Protein AF-A0A431W0L5-F1 (afdb_monomer)

Foldseek 3Di:
DPDPLVVLLVVLVVLLVPQDLDPVSLVVSLVVLVVSLVVCVVVVVVVSNVSSVVSNVVSVVVNVVSVDDPDPVNVVVCVVPDPPPDVVNVVVVVVVVVVQVVVLPDQPDPVQLVQQQLQLLLFQLLLQVLCCLVVVDHWAFDPDDQPPPQDDDVPPDRPPPRPGKTKDKTWRPADVSSPRHTFIWMFTPVVVVVVLVLQCLVVLVVLVVVLVVVVVDPVSVVVSVVSLVVGNRSLLSVLSVVQSPDPDNDTQWDQDSSVRHIGGDPPRDPSNSVNSSVSSVNIHTDDDDD

Structure (mmCIF, N/CA/C/O backbone):
data_AF-A0A431W0L5-F1
#
_entry.id   AF-A0A431W0L5-F1
#
loop_
_atom_site.group_PDB
_atom_site.id
_atom_site.type_symbol
_atom_site.label_atom_id
_atom_site.label_alt_id
_atom_site.label_comp_id
_atom_site.label_asym_id
_atom_site.label_entity_id
_atom_site.label_seq_id
_atom_site.pdbx_PDB_ins_code
_atom_site.Cartn_x
_atom_site.Cartn_y
_atom_site.Cartn_z
_atom_site.occupancy
_atom_site.B_iso_or_equiv
_atom_site.auth_seq_id
_atom_site.auth_comp_id
_atom_site.auth_asym_id
_atom_site.auth_atom_id
_atom_site.pdbx_PDB_model_num
ATOM 1 N N . MET A 1 1 ? 11.317 -5.667 -28.234 1.00 39.06 1 MET A N 1
ATOM 2 C CA . MET A 1 1 ? 12.390 -6.593 -28.654 1.00 39.06 1 MET A CA 1
ATOM 3 C C . MET A 1 1 ? 13.069 -6.026 -29.891 1.00 39.06 1 MET A C 1
ATOM 5 O O . MET A 1 1 ? 12.371 -5.843 -30.884 1.00 39.06 1 MET A O 1
ATOM 9 N N . PRO A 1 2 ? 14.368 -5.690 -29.853 1.00 47.94 2 PRO A N 1
ATOM 10 C CA . PRO A 1 2 ? 15.075 -5.232 -31.045 1.00 47.94 2 PRO A CA 1
ATOM 11 C C . PRO A 1 2 ? 15.086 -6.361 -32.085 1.00 47.94 2 PRO A C 1
ATOM 13 O O . PRO A 1 2 ? 15.512 -7.480 -31.806 1.00 47.94 2 PRO A O 1
ATOM 16 N N . HIS A 1 3 ? 14.554 -6.105 -33.282 1.00 59.53 3 HIS A N 1
ATOM 17 C CA . HIS A 1 3 ? 14.606 -7.084 -34.365 1.00 59.53 3 HIS A CA 1
ATOM 18 C C . HIS A 1 3 ? 16.070 -7.321 -34.750 1.00 59.53 3 HIS A C 1
ATOM 20 O O . HIS A 1 3 ? 16.753 -6.367 -35.124 1.00 59.53 3 HIS A O 1
ATOM 26 N N . SER A 1 4 ? 16.527 -8.578 -34.681 1.00 80.25 4 SER A N 1
ATOM 27 C CA . SER A 1 4 ? 17.866 -8.986 -35.130 1.00 80.25 4 SER A CA 1
ATOM 28 C C . SER A 1 4 ? 18.177 -8.416 -36.529 1.00 80.25 4 SER A C 1
ATOM 30 O O . SER A 1 4 ? 17.297 -8.480 -37.401 1.00 80.25 4 SER A O 1
ATOM 32 N N . PRO A 1 5 ? 19.401 -7.903 -36.774 1.00 75.88 5 PRO A N 1
ATOM 33 C CA . PRO A 1 5 ? 19.857 -7.404 -38.078 1.00 75.88 5 PRO A CA 1
ATOM 34 C C . PRO A 1 5 ? 19.488 -8.315 -39.256 1.00 75.88 5 PRO A C 1
ATOM 36 O O . PRO A 1 5 ? 19.048 -7.855 -40.309 1.00 75.88 5 PRO A O 1
ATOM 39 N N . ILE A 1 6 ? 19.563 -9.632 -39.048 1.00 77.75 6 ILE A N 1
ATOM 40 C CA . ILE A 1 6 ? 19.238 -10.653 -40.052 1.00 77.75 6 ILE A CA 1
ATOM 41 C C . ILE A 1 6 ? 17.762 -10.573 -40.466 1.00 77.75 6 ILE A C 1
ATOM 43 O O . ILE A 1 6 ? 17.442 -10.572 -41.656 1.00 77.75 6 ILE A O 1
ATOM 47 N N . ARG A 1 7 ? 16.848 -10.429 -39.498 1.00 79.81 7 ARG A N 1
ATOM 48 C CA . ARG A 1 7 ? 15.406 -10.303 -39.771 1.00 79.81 7 ARG A CA 1
ATOM 49 C C . ARG A 1 7 ? 15.078 -8.997 -40.491 1.00 79.81 7 ARG A C 1
ATOM 51 O O . ARG A 1 7 ? 14.182 -8.979 -41.332 1.00 79.81 7 ARG A O 1
ATOM 58 N N . ARG A 1 8 ? 15.807 -7.914 -40.202 1.00 78.25 8 ARG A N 1
ATOM 59 C CA . ARG A 1 8 ? 15.623 -6.618 -40.878 1.00 78.25 8 ARG A CA 1
ATOM 60 C C . ARG A 1 8 ? 16.039 -6.682 -42.348 1.00 78.25 8 ARG A C 1
ATOM 62 O O . ARG A 1 8 ? 15.290 -6.212 -43.202 1.00 78.25 8 ARG A O 1
ATOM 69 N N . ARG A 1 9 ? 17.167 -7.334 -42.652 1.00 81.44 9 ARG A N 1
ATOM 70 C CA . ARG A 1 9 ? 17.618 -7.577 -44.037 1.00 81.44 9 ARG A CA 1
ATOM 71 C C . ARG A 1 9 ? 16.634 -8.447 -44.814 1.00 81.44 9 ARG A C 1
ATOM 73 O O . ARG A 1 9 ? 16.246 -8.085 -45.921 1.00 81.44 9 ARG A O 1
ATOM 80 N N . ALA A 1 10 ? 16.177 -9.548 -44.214 1.00 82.69 10 ALA A N 1
ATOM 81 C CA . ALA A 1 10 ? 15.178 -10.426 -44.825 1.00 82.69 10 ALA A CA 1
ATOM 82 C C . ALA A 1 10 ? 13.869 -9.677 -45.124 1.00 82.69 10 ALA A C 1
ATOM 84 O O . ALA A 1 10 ? 13.308 -9.808 -46.210 1.00 82.69 10 ALA A O 1
ATOM 85 N N . ARG A 1 11 ? 13.422 -8.819 -44.198 1.00 83.81 11 ARG A N 1
ATOM 86 C CA . ARG A 1 11 ? 12.237 -7.978 -44.389 1.00 83.81 11 ARG A CA 1
ATOM 87 C C . ARG A 1 11 ? 12.414 -6.967 -45.522 1.00 83.81 11 ARG A C 1
ATOM 89 O O . ARG A 1 11 ? 11.488 -6.804 -46.304 1.00 83.81 11 ARG A O 1
ATOM 96 N N . ALA A 1 12 ? 13.570 -6.313 -45.640 1.00 77.25 12 ALA A N 1
ATOM 97 C CA . ALA A 1 12 ? 13.831 -5.370 -46.731 1.00 77.25 12 ALA A CA 1
ATOM 98 C C . ALA A 1 12 ? 13.750 -6.045 -48.111 1.00 77.25 12 ALA A C 1
ATOM 100 O O . ALA A 1 12 ? 13.072 -5.539 -49.005 1.00 77.25 12 ALA A O 1
ATOM 101 N N . ARG A 1 13 ? 14.349 -7.236 -48.252 1.00 82.94 13 ARG A N 1
ATOM 102 C CA . ARG A 1 13 ? 14.241 -8.047 -49.476 1.00 82.94 13 ARG A CA 1
ATOM 103 C C . ARG A 1 13 ? 12.804 -8.480 -49.757 1.00 82.94 13 ARG A C 1
ATOM 105 O O . ARG A 1 13 ? 12.356 -8.396 -50.895 1.00 82.94 13 ARG A O 1
ATOM 112 N N . ALA A 1 14 ? 12.061 -8.886 -48.727 1.00 85.50 14 ALA A N 1
ATOM 113 C CA . ALA A 1 14 ? 10.655 -9.257 -48.867 1.00 85.50 14 ALA A CA 1
ATOM 114 C C . ALA A 1 14 ? 9.777 -8.072 -49.311 1.00 85.50 14 ALA A C 1
ATOM 116 O O . ALA A 1 14 ? 8.904 -8.244 -50.156 1.00 85.50 14 ALA A O 1
ATOM 117 N N . LEU A 1 15 ? 10.031 -6.863 -48.795 1.00 81.81 15 LEU A N 1
ATOM 118 C CA . LEU A 1 15 ? 9.326 -5.643 -49.207 1.00 81.81 15 LEU A CA 1
ATOM 119 C C . LEU A 1 15 ? 9.580 -5.294 -50.677 1.00 81.81 15 LEU A C 1
ATOM 121 O O . LEU A 1 15 ? 8.654 -4.894 -51.381 1.00 81.81 15 LEU A O 1
ATOM 125 N N . TYR A 1 16 ? 10.818 -5.467 -51.144 1.00 84.81 16 TYR A N 1
ATOM 126 C CA . TYR A 1 16 ? 11.148 -5.319 -52.558 1.00 84.81 16 TYR A CA 1
ATOM 127 C C . TYR A 1 16 ? 10.455 -6.387 -53.420 1.00 84.81 16 TYR A C 1
ATOM 129 O O . TYR A 1 16 ? 9.777 -6.044 -54.388 1.00 84.81 16 TYR A O 1
ATOM 137 N N . ALA A 1 17 ? 10.552 -7.664 -53.036 1.00 85.75 17 ALA A N 1
ATOM 138 C CA . ALA A 1 17 ? 9.966 -8.781 -53.779 1.00 85.75 17 ALA A CA 1
ATOM 139 C C . ALA A 1 17 ? 8.432 -8.694 -53.883 1.00 85.75 17 ALA A C 1
ATOM 141 O O . ALA A 1 17 ? 7.860 -9.035 -54.915 1.00 85.75 17 ALA A O 1
ATOM 142 N N . ALA A 1 18 ? 7.764 -8.189 -52.843 1.00 84.81 18 ALA A N 1
ATOM 143 C CA . ALA A 1 18 ? 6.313 -8.010 -52.810 1.00 84.81 18 ALA A CA 1
ATOM 144 C C . ALA A 1 18 ? 5.815 -6.773 -53.588 1.00 84.81 18 ALA A C 1
ATOM 146 O O . ALA A 1 18 ? 4.606 -6.536 -53.659 1.00 84.81 18 ALA A O 1
ATOM 147 N N . CYS A 1 19 ? 6.716 -5.961 -54.155 1.00 85.50 19 CYS A N 1
ATOM 148 C CA . CYS A 1 19 ? 6.347 -4.750 -54.877 1.00 85.50 19 CYS A CA 1
ATOM 149 C C . CYS A 1 19 ? 5.638 -5.076 -56.202 1.00 85.50 19 CYS A C 1
ATOM 151 O O . CYS A 1 19 ? 6.203 -5.726 -57.088 1.00 85.50 19 CYS A O 1
ATOM 153 N N . LYS A 1 20 ? 4.404 -4.582 -56.354 1.00 84.88 20 LYS A N 1
ATOM 154 C CA . LYS A 1 20 ? 3.628 -4.678 -57.596 1.00 84.88 20 LYS A CA 1
ATOM 155 C C . LYS A 1 20 ? 4.079 -3.599 -58.597 1.00 84.88 20 LYS A C 1
ATOM 157 O O . LYS A 1 20 ? 4.472 -2.514 -58.164 1.00 84.88 20 LYS A O 1
ATOM 162 N N . PRO A 1 21 ? 3.968 -3.837 -59.918 1.00 76.50 21 PRO A N 1
ATOM 163 C CA . PRO A 1 21 ? 4.320 -2.867 -60.959 1.00 76.50 21 PRO A CA 1
ATOM 164 C C . PRO A 1 21 ? 3.235 -1.784 -61.097 1.00 76.50 21 PRO A C 1
ATOM 166 O O . PRO A 1 21 ? 2.570 -1.648 -62.117 1.00 76.50 21 PRO A O 1
ATOM 169 N N . SER A 1 22 ? 2.989 -1.032 -60.025 1.00 80.88 22 SER A N 1
ATOM 170 C CA . SER A 1 22 ? 2.101 0.129 -60.026 1.00 80.88 22 SER A CA 1
ATOM 171 C C . SER A 1 22 ? 2.778 1.292 -59.314 1.00 80.88 22 SER A C 1
ATOM 173 O O . SER A 1 22 ? 3.477 1.092 -58.320 1.00 80.88 22 SER A O 1
ATOM 175 N N . GLY A 1 23 ? 2.549 2.523 -59.780 1.00 73.75 23 GLY A N 1
ATOM 176 C CA . GLY A 1 23 ? 3.202 3.709 -59.212 1.00 73.75 23 GLY A CA 1
ATOM 177 C C . GLY A 1 23 ? 2.976 3.868 -57.707 1.00 73.75 23 GLY A C 1
ATOM 178 O O . GLY A 1 23 ? 3.903 4.182 -56.962 1.00 73.75 23 GLY A O 1
ATOM 179 N N . ARG A 1 24 ? 1.761 3.556 -57.234 1.00 74.44 24 ARG A N 1
ATOM 180 C CA . ARG A 1 24 ? 1.428 3.564 -55.801 1.00 74.44 24 ARG A CA 1
ATOM 181 C C . ARG A 1 24 ? 2.211 2.512 -55.015 1.00 74.44 24 ARG A C 1
ATOM 183 O O . ARG A 1 24 ? 2.693 2.819 -53.929 1.00 74.44 24 ARG A O 1
ATOM 190 N N . SER A 1 25 ? 2.349 1.296 -55.549 1.00 79.75 25 SER A N 1
ATOM 191 C CA . SER A 1 25 ? 3.105 0.228 -54.886 1.00 79.75 25 SER A CA 1
ATOM 192 C C . SER A 1 25 ? 4.599 0.544 -54.856 1.00 79.75 25 SER A C 1
ATOM 194 O O . SER A 1 25 ? 5.221 0.404 -53.810 1.00 79.75 25 SER A O 1
ATOM 196 N N . VAL A 1 26 ? 5.161 1.027 -55.967 1.00 81.56 26 VAL A N 1
ATOM 197 C CA . VAL A 1 26 ? 6.578 1.402 -56.067 1.00 81.56 26 VAL A CA 1
ATOM 198 C C . VAL A 1 26 ? 6.921 2.506 -55.069 1.00 81.56 26 VAL A C 1
ATOM 200 O O . VAL A 1 26 ? 7.896 2.385 -54.328 1.00 81.56 26 VAL A O 1
ATOM 203 N N . GLU A 1 27 ? 6.105 3.557 -54.982 1.00 77.56 27 GLU A N 1
ATOM 204 C CA . GLU A 1 27 ? 6.365 4.668 -54.064 1.00 77.56 27 GLU A CA 1
ATOM 205 C C . GLU A 1 27 ? 6.164 4.267 -52.590 1.00 77.56 27 GLU A C 1
ATOM 207 O O . GLU A 1 27 ? 6.952 4.667 -51.729 1.00 77.56 27 GLU A O 1
ATOM 212 N N . ALA A 1 28 ? 5.168 3.428 -52.283 1.00 78.25 28 ALA A N 1
ATOM 213 C CA . ALA A 1 28 ? 4.974 2.891 -50.936 1.00 78.25 28 ALA A CA 1
ATOM 214 C C . ALA A 1 28 ? 6.161 2.018 -50.493 1.00 78.25 28 ALA A C 1
ATOM 216 O O . ALA A 1 28 ? 6.711 2.230 -49.408 1.00 78.25 28 ALA A O 1
ATOM 217 N N . THR A 1 29 ? 6.611 1.095 -51.349 1.00 83.69 29 THR A N 1
ATOM 218 C CA . THR A 1 29 ? 7.784 0.251 -51.086 1.00 83.69 29 THR A CA 1
ATOM 219 C C . THR A 1 29 ? 9.047 1.097 -50.942 1.00 83.69 29 THR A C 1
ATOM 221 O O . THR A 1 29 ? 9.815 0.903 -49.999 1.00 83.69 29 THR A O 1
ATOM 224 N N . ARG A 1 30 ? 9.239 2.102 -51.806 1.00 84.06 30 ARG A N 1
ATOM 225 C CA . ARG A 1 30 ? 10.364 3.040 -51.714 1.00 84.06 30 ARG A CA 1
ATOM 226 C C . ARG A 1 30 ? 10.396 3.754 -50.363 1.00 84.06 30 ARG A C 1
ATOM 228 O O . ARG A 1 30 ? 11.458 3.811 -49.750 1.00 84.06 30 ARG A O 1
ATOM 235 N N . ARG A 1 31 ? 9.260 4.258 -49.866 1.00 78.69 31 ARG A N 1
ATOM 236 C CA . ARG A 1 31 ? 9.181 4.905 -48.541 1.00 78.69 31 ARG A CA 1
ATOM 237 C C . ARG A 1 31 ? 9.565 3.955 -47.423 1.00 78.69 31 ARG A C 1
ATOM 239 O O . ARG A 1 31 ? 10.374 4.317 -46.575 1.00 78.69 31 ARG A O 1
ATOM 246 N N . GLN A 1 32 ? 9.005 2.748 -47.424 1.00 80.94 32 GLN A N 1
ATOM 247 C CA . GLN A 1 32 ? 9.295 1.756 -46.390 1.00 80.94 32 GLN A CA 1
ATOM 248 C C . GLN A 1 32 ? 10.781 1.383 -46.373 1.00 80.94 32 GLN A C 1
ATOM 250 O O . GLN A 1 32 ? 11.382 1.327 -45.300 1.00 80.94 32 GLN A O 1
ATOM 255 N N . LEU A 1 33 ? 11.394 1.216 -47.549 1.00 82.88 33 LEU A N 1
ATOM 256 C CA . LEU A 1 33 ? 12.834 1.000 -47.670 1.00 82.88 33 LEU A CA 1
ATOM 257 C C . LEU A 1 33 ? 13.638 2.231 -47.218 1.00 82.88 33 LEU A C 1
ATOM 259 O O . LEU A 1 33 ? 14.603 2.074 -46.481 1.00 82.88 33 LEU A O 1
ATOM 263 N N . SER A 1 34 ? 13.239 3.459 -47.566 1.00 80.56 34 SER A N 1
ATOM 264 C CA . SER A 1 34 ? 13.920 4.679 -47.095 1.00 80.56 34 SER A CA 1
ATOM 265 C C . SER A 1 34 ? 13.870 4.841 -45.569 1.00 80.56 34 SER A C 1
ATOM 267 O O . SER A 1 34 ? 14.894 5.152 -44.963 1.00 80.56 34 SER A O 1
ATOM 269 N N . TYR A 1 35 ? 12.727 4.571 -44.930 1.00 78.25 35 TYR A N 1
ATOM 270 C CA . TYR A 1 35 ? 12.620 4.572 -43.465 1.00 78.25 35 TYR A CA 1
ATOM 271 C C . TYR A 1 35 ? 13.491 3.487 -42.826 1.00 78.25 35 TYR A C 1
ATOM 273 O O . TYR A 1 35 ? 14.185 3.752 -41.845 1.00 78.25 35 TYR A O 1
ATOM 281 N N . ALA A 1 36 ? 13.499 2.278 -43.395 1.00 79.75 36 ALA A N 1
ATOM 282 C CA . ALA A 1 36 ? 14.345 1.191 -42.913 1.00 79.75 36 ALA A CA 1
ATOM 283 C C . ALA A 1 36 ? 15.844 1.511 -43.071 1.00 79.75 36 ALA A C 1
ATOM 285 O O . ALA A 1 36 ? 16.630 1.191 -42.181 1.00 79.75 36 ALA A O 1
ATOM 286 N N . ALA A 1 37 ? 16.237 2.168 -44.169 1.00 76.88 37 ALA A N 1
ATOM 287 C CA . ALA A 1 37 ? 17.609 2.617 -44.398 1.00 76.88 37 ALA A CA 1
ATOM 288 C C . ALA A 1 37 ? 18.029 3.651 -43.349 1.00 76.88 37 ALA A C 1
ATOM 290 O O . ALA A 1 37 ? 19.094 3.525 -42.751 1.00 76.88 37 ALA A O 1
ATOM 291 N N . TRP A 1 38 ? 17.178 4.647 -43.091 1.00 77.69 38 TRP A N 1
ATOM 292 C CA . TRP A 1 38 ? 17.445 5.657 -42.071 1.00 77.69 38 TRP A CA 1
ATOM 293 C C . TRP A 1 38 ? 17.636 5.021 -40.688 1.00 77.69 38 TRP A C 1
ATOM 295 O O . TRP A 1 38 ? 18.663 5.261 -40.060 1.00 77.69 38 TRP A O 1
ATOM 305 N N . ALA A 1 39 ? 16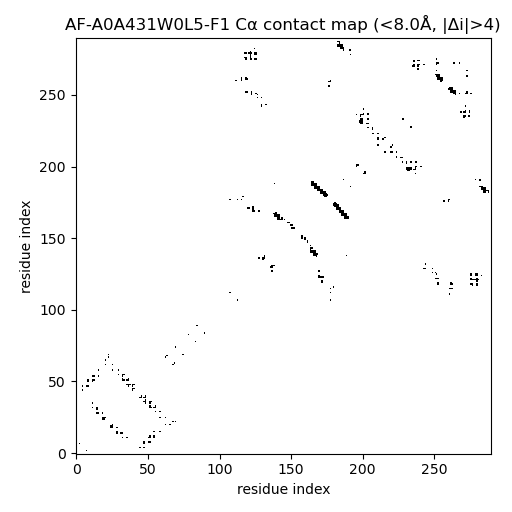.732 4.124 -40.276 1.00 73.50 39 ALA A N 1
ATOM 306 C CA . ALA A 1 39 ? 16.835 3.415 -38.999 1.00 73.50 39 ALA A CA 1
ATOM 307 C C . ALA A 1 39 ? 18.117 2.563 -38.887 1.00 73.50 39 ALA A C 1
ATOM 309 O O . ALA A 1 39 ? 18.783 2.564 -37.855 1.00 73.50 39 ALA A O 1
ATOM 310 N N . ALA A 1 40 ? 18.503 1.857 -39.957 1.00 73.38 40 ALA A N 1
ATOM 311 C CA . ALA A 1 40 ? 19.741 1.075 -39.973 1.00 73.38 40 ALA A CA 1
ATOM 312 C C . ALA A 1 40 ? 20.993 1.963 -39.861 1.00 73.38 40 ALA A C 1
ATOM 314 O O . ALA A 1 40 ? 21.950 1.594 -39.184 1.00 73.38 40 ALA A O 1
ATOM 315 N N . ARG A 1 41 ? 20.979 3.148 -40.489 1.00 76.88 41 ARG A N 1
ATOM 316 C CA . ARG A 1 41 ? 22.070 4.127 -40.394 1.00 76.88 41 ARG A CA 1
ATOM 317 C C . ARG A 1 41 ? 22.193 4.705 -38.984 1.00 76.88 41 ARG A C 1
ATOM 319 O O . ARG A 1 41 ? 23.308 4.802 -38.486 1.00 76.88 41 ARG A O 1
ATOM 326 N N . THR A 1 42 ? 21.082 5.075 -38.346 1.00 63.84 42 THR A N 1
ATOM 327 C CA . THR A 1 42 ? 21.092 5.629 -36.979 1.00 63.84 42 THR A CA 1
ATOM 328 C C . THR A 1 42 ? 21.563 4.616 -35.940 1.00 63.84 42 THR A C 1
ATOM 330 O O . THR A 1 42 ? 22.185 4.995 -34.958 1.00 63.84 42 THR A O 1
ATOM 333 N N . GLU A 1 43 ? 21.310 3.328 -36.170 1.00 75.25 43 GLU A N 1
ATOM 334 C CA . GLU A 1 43 ? 21.755 2.236 -35.294 1.00 75.25 43 GLU A CA 1
ATOM 335 C C . GLU A 1 43 ? 23.192 1.754 -35.590 1.00 75.25 43 GLU A C 1
ATOM 337 O O . GLU A 1 43 ? 23.671 0.828 -34.941 1.00 75.25 43 GLU A O 1
ATOM 342 N N . GLY A 1 44 ? 23.887 2.332 -36.580 1.00 78.56 44 GLY A N 1
ATOM 343 C CA . GLY A 1 44 ? 25.243 1.917 -36.967 1.00 78.56 44 GLY A CA 1
ATOM 344 C C . GLY A 1 44 ? 25.330 0.578 -37.720 1.00 78.56 44 GLY A C 1
ATOM 345 O O . GLY A 1 44 ? 26.430 0.087 -37.979 1.00 78.56 44 GLY A O 1
ATOM 346 N N . ASP A 1 45 ? 24.203 -0.018 -38.130 1.00 86.31 45 ASP A N 1
ATOM 347 C CA . ASP A 1 45 ? 24.157 -1.274 -38.895 1.00 86.31 45 ASP A CA 1
ATOM 348 C C . ASP A 1 45 ? 24.380 -1.019 -40.396 1.00 86.31 45 ASP A C 1
ATOM 350 O O . ASP A 1 45 ? 23.482 -1.109 -41.245 1.00 86.31 45 ASP A O 1
ATOM 354 N N . TRP A 1 46 ? 25.630 -0.705 -40.737 1.00 82.56 46 TRP A N 1
ATOM 355 C CA . TRP A 1 46 ? 26.058 -0.381 -42.101 1.00 82.56 46 TRP A CA 1
ATOM 356 C C . TRP A 1 46 ? 25.848 -1.513 -43.109 1.00 82.56 46 TRP A C 1
ATOM 358 O O . TRP A 1 46 ? 25.734 -1.265 -44.312 1.00 82.56 46 TRP A O 1
ATOM 368 N N . ALA A 1 47 ? 25.820 -2.763 -42.651 1.00 84.62 47 ALA A N 1
ATOM 369 C CA . ALA A 1 47 ? 25.572 -3.908 -43.516 1.00 84.62 47 ALA A CA 1
ATOM 370 C C . ALA A 1 47 ? 24.087 -3.997 -43.908 1.00 84.62 47 ALA A C 1
ATOM 372 O O . ALA A 1 47 ? 23.784 -4.193 -45.084 1.00 84.62 47 ALA A O 1
ATOM 373 N N . THR A 1 48 ? 23.161 -3.765 -42.971 1.00 84.12 48 THR A N 1
ATOM 374 C CA . THR A 1 48 ? 21.727 -3.661 -43.289 1.00 84.12 48 THR A CA 1
ATOM 375 C C . THR A 1 48 ? 21.424 -2.419 -44.125 1.00 84.12 48 THR A C 1
ATOM 377 O O . THR A 1 48 ? 20.680 -2.514 -45.099 1.00 84.12 48 THR A O 1
ATOM 380 N N . TYR A 1 49 ? 22.050 -1.278 -43.822 1.00 86.62 49 TYR A N 1
ATOM 381 C CA . TYR A 1 49 ? 21.910 -0.058 -44.622 1.00 86.62 49 TYR A CA 1
ATOM 382 C C . TYR A 1 49 ? 22.295 -0.276 -46.095 1.00 86.62 49 TYR A C 1
ATOM 384 O O . TYR A 1 49 ? 21.511 0.040 -46.990 1.00 86.62 49 TYR A O 1
ATOM 392 N N . ARG A 1 50 ? 23.471 -0.868 -46.360 1.00 87.06 50 ARG A N 1
ATOM 393 C CA . ARG A 1 50 ? 23.942 -1.151 -47.729 1.00 87.06 50 ARG A CA 1
ATOM 394 C C . ARG A 1 50 ? 22.991 -2.066 -48.500 1.00 87.06 50 ARG A C 1
ATOM 396 O O . ARG A 1 50 ? 22.731 -1.820 -49.675 1.00 87.06 50 ARG A O 1
ATOM 403 N N . GLU A 1 51 ? 22.440 -3.080 -47.839 1.00 86.56 51 GLU A N 1
ATOM 404 C CA . GLU A 1 51 ? 21.482 -4.007 -48.450 1.00 86.56 51 GLU A CA 1
ATOM 405 C C . GLU A 1 51 ? 20.170 -3.310 -48.848 1.00 86.56 51 GLU A C 1
ATOM 407 O O . GLU A 1 51 ? 19.640 -3.527 -49.939 1.00 86.56 51 GLU A O 1
ATOM 412 N N . ILE A 1 52 ? 19.668 -2.419 -47.989 1.00 86.19 52 ILE A N 1
ATOM 413 C CA . ILE A 1 52 ? 18.456 -1.640 -48.268 1.00 86.19 52 ILE A CA 1
ATOM 414 C C . ILE A 1 52 ? 18.698 -0.653 -49.416 1.00 86.19 52 ILE A C 1
ATOM 416 O O . ILE A 1 52 ? 17.845 -0.505 -50.291 1.00 86.19 52 ILE A O 1
ATOM 420 N N . MET A 1 53 ? 19.871 -0.016 -49.459 1.00 88.12 53 MET A N 1
ATOM 421 C CA . MET A 1 53 ? 20.248 0.871 -50.563 1.00 88.12 53 MET A CA 1
ATOM 422 C C . MET A 1 53 ? 20.355 0.123 -51.898 1.00 88.12 53 MET A C 1
ATOM 424 O O . MET A 1 53 ? 19.945 0.668 -52.922 1.00 88.12 53 MET A O 1
ATOM 428 N N . ARG A 1 54 ? 20.823 -1.135 -51.892 1.00 89.12 54 ARG A N 1
ATOM 429 C CA . ARG A 1 54 ? 20.793 -2.002 -53.081 1.00 89.12 54 ARG A CA 1
ATOM 430 C C . ARG A 1 54 ? 19.357 -2.266 -53.541 1.00 89.12 54 ARG A C 1
ATOM 432 O O . ARG A 1 54 ? 19.049 -2.032 -54.702 1.00 89.12 54 ARG A O 1
ATOM 439 N N . SER A 1 55 ? 18.463 -2.629 -52.620 1.00 87.44 55 SER A N 1
ATOM 440 C CA . SER A 1 55 ? 17.039 -2.860 -52.930 1.00 87.44 55 SER A CA 1
ATOM 441 C C . SER A 1 55 ? 16.346 -1.601 -53.484 1.00 87.44 55 SER A C 1
ATOM 443 O O . SER A 1 55 ? 15.492 -1.683 -54.363 1.00 87.44 55 SER A O 1
ATOM 445 N N . LEU A 1 56 ? 16.723 -0.409 -53.001 1.00 85.94 56 LEU A N 1
ATOM 446 C CA . LEU A 1 56 ? 16.244 0.873 -53.536 1.00 85.94 56 LEU A CA 1
ATOM 447 C C . LEU A 1 56 ? 16.755 1.149 -54.957 1.00 85.94 56 LEU A C 1
ATOM 449 O O . LEU A 1 56 ? 16.006 1.688 -55.773 1.00 85.94 56 LEU A O 1
ATOM 453 N N . ALA A 1 57 ? 18.011 0.802 -55.251 1.00 84.06 57 ALA A N 1
ATOM 454 C CA . ALA A 1 57 ? 18.572 0.924 -56.593 1.00 84.06 57 ALA A CA 1
ATOM 455 C C . ALA A 1 57 ? 17.871 -0.030 -57.572 1.00 84.06 57 ALA A C 1
ATOM 457 O O . ALA A 1 57 ? 17.411 0.417 -58.618 1.00 84.06 57 ALA A O 1
ATOM 458 N N . GLU A 1 58 ? 17.678 -1.292 -57.183 1.00 88.50 58 GLU A N 1
ATOM 459 C CA . GLU A 1 58 ? 16.949 -2.293 -57.973 1.00 88.50 58 GLU A CA 1
ATOM 460 C C . GLU A 1 58 ? 15.501 -1.860 -58.250 1.00 88.50 58 GLU A C 1
ATOM 462 O O . GLU A 1 58 ? 15.034 -1.923 -59.386 1.00 88.50 58 GLU A O 1
ATOM 467 N N . LEU A 1 59 ? 14.799 -1.325 -57.244 1.00 86.06 59 LEU A N 1
ATOM 468 C CA . LEU A 1 59 ? 13.449 -0.778 -57.411 1.00 86.06 59 LEU A CA 1
ATOM 469 C C . LEU A 1 59 ? 13.416 0.403 -58.394 1.00 86.06 59 LEU A C 1
ATOM 471 O O . LEU A 1 59 ? 12.494 0.519 -59.205 1.00 86.06 59 LEU A O 1
ATOM 475 N N . ARG A 1 60 ? 14.428 1.277 -58.348 1.00 83.19 60 ARG A N 1
ATOM 476 C CA . ARG A 1 60 ? 14.562 2.401 -59.284 1.00 83.19 60 ARG A CA 1
ATOM 477 C C . ARG A 1 60 ? 14.806 1.907 -60.707 1.00 83.19 60 ARG A C 1
ATOM 479 O O . ARG A 1 60 ? 14.195 2.426 -61.635 1.00 83.19 60 ARG A O 1
ATOM 486 N N . ASP A 1 61 ? 15.675 0.927 -60.884 1.00 84.12 61 ASP A N 1
ATOM 487 C CA . ASP A 1 61 ? 16.034 0.438 -62.211 1.00 84.12 61 ASP A CA 1
ATOM 488 C C . ASP A 1 61 ? 14.877 -0.371 -62.827 1.00 84.12 61 ASP A C 1
ATOM 490 O O . ASP A 1 61 ? 14.535 -0.153 -63.989 1.00 84.12 61 ASP A O 1
ATOM 494 N N . ARG A 1 62 ? 14.160 -1.167 -62.020 1.00 82.50 62 ARG A N 1
ATOM 495 C CA . ARG A 1 62 ? 12.916 -1.842 -62.425 1.00 82.50 62 ARG A CA 1
ATOM 496 C C . ARG A 1 62 ? 11.813 -0.857 -62.816 1.00 82.50 62 ARG A C 1
ATOM 498 O O . ARG A 1 62 ? 11.214 -1.007 -63.870 1.00 82.50 62 ARG A O 1
ATOM 505 N N . SER A 1 63 ? 11.578 0.190 -62.021 1.00 80.88 63 SER A N 1
ATOM 506 C CA . SER A 1 63 ? 10.560 1.202 -62.364 1.00 80.88 63 SER A CA 1
ATOM 507 C C . SER A 1 63 ? 10.870 1.949 -63.666 1.00 80.88 63 SER A C 1
ATOM 509 O O . SER A 1 63 ? 9.952 2.267 -64.418 1.00 80.88 63 SER A O 1
ATOM 511 N N . LYS A 1 64 ? 12.153 2.178 -63.982 1.00 78.50 64 LYS A N 1
ATOM 512 C CA . LYS A 1 64 ? 12.560 2.708 -65.292 1.00 78.50 64 LYS A CA 1
ATOM 513 C C . LYS A 1 64 ? 12.286 1.718 -66.425 1.00 78.50 64 LYS A C 1
ATOM 515 O O . LYS A 1 64 ? 11.801 2.144 -67.470 1.00 78.50 64 LYS A O 1
ATOM 520 N N . ALA A 1 65 ? 12.607 0.438 -66.224 1.00 80.56 65 ALA A N 1
ATOM 521 C CA . ALA A 1 65 ? 12.387 -0.620 -67.212 1.00 80.56 65 ALA A CA 1
ATOM 522 C C . ALA A 1 65 ? 10.894 -0.829 -67.511 1.00 80.56 65 ALA A C 1
ATOM 524 O O . ALA A 1 65 ? 10.514 -0.947 -68.671 1.00 80.56 65 ALA A O 1
ATOM 525 N N . ASP A 1 66 ? 10.044 -0.745 -66.485 1.00 78.12 66 ASP A N 1
ATOM 526 C CA . ASP A 1 66 ? 8.583 -0.848 -66.594 1.00 78.12 66 ASP A CA 1
ATOM 527 C C . ASP A 1 66 ? 7.937 0.411 -67.224 1.00 78.12 66 ASP A C 1
ATOM 529 O O . ASP A 1 66 ? 6.717 0.576 -67.203 1.00 78.12 66 ASP A O 1
ATOM 533 N N . GLY A 1 67 ? 8.741 1.343 -67.756 1.00 68.12 67 GLY A N 1
ATOM 534 C CA . GLY A 1 67 ? 8.265 2.566 -68.404 1.00 68.12 67 GLY A CA 1
ATOM 535 C C . GLY A 1 67 ? 7.573 3.539 -67.450 1.00 68.12 67 GLY A C 1
ATOM 536 O O . GLY A 1 67 ? 6.948 4.506 -67.894 1.00 68.12 67 GLY A O 1
ATOM 537 N N . TRP A 1 68 ? 7.683 3.317 -66.138 1.00 62.19 68 TRP A N 1
ATOM 538 C CA . TRP A 1 68 ? 7.041 4.162 -65.150 1.00 62.19 68 TRP A CA 1
ATOM 539 C C . TRP A 1 68 ? 7.758 5.512 -65.084 1.00 62.19 68 TRP A C 1
ATOM 541 O O . TRP A 1 68 ? 8.798 5.686 -64.448 1.00 62.19 68 TRP A O 1
ATOM 551 N N . LYS A 1 69 ? 7.166 6.503 -65.749 1.00 60.28 69 LYS A N 1
ATOM 552 C CA . LYS A 1 69 ? 7.419 7.917 -65.493 1.00 60.28 69 LYS A CA 1
ATOM 553 C C . LYS A 1 69 ? 6.271 8.407 -64.619 1.00 60.28 69 LYS A C 1
ATOM 555 O O . LYS A 1 69 ? 5.126 8.312 -65.060 1.00 60.28 69 LYS A O 1
ATOM 560 N N . PRO A 1 70 ? 6.520 8.917 -63.402 1.00 56.16 70 PRO A N 1
ATOM 561 C CA . PRO A 1 70 ? 5.447 9.526 -62.641 1.00 56.16 70 PRO A CA 1
ATOM 562 C C . PRO A 1 70 ? 4.878 10.668 -63.484 1.00 56.16 70 PRO A C 1
ATOM 564 O O . PRO A 1 70 ? 5.608 11.595 -63.846 1.00 56.16 70 PRO A O 1
ATOM 567 N N . THR A 1 71 ? 3.594 10.589 -63.834 1.00 59.34 71 THR A N 1
ATOM 568 C CA . THR A 1 71 ? 2.913 11.710 -64.477 1.00 59.34 71 THR A CA 1
ATOM 569 C C . THR A 1 71 ? 3.050 12.914 -63.551 1.00 59.34 71 THR A C 1
ATOM 571 O O . THR A 1 71 ? 2.996 12.797 -62.321 1.00 59.34 71 THR A O 1
ATOM 574 N N . THR A 1 72 ? 3.309 14.085 -64.126 1.00 57.22 72 THR A N 1
ATOM 575 C CA . THR A 1 72 ? 3.590 15.316 -63.375 1.00 57.22 72 THR A CA 1
ATOM 576 C C . THR A 1 72 ? 2.525 15.612 -62.321 1.00 57.22 72 THR A C 1
ATOM 578 O O . THR A 1 72 ? 2.860 16.124 -61.254 1.00 57.22 72 THR A O 1
ATOM 581 N N . ASP A 1 73 ? 1.273 15.222 -62.562 1.00 56.69 73 ASP A N 1
ATOM 582 C CA . ASP A 1 73 ? 0.160 15.448 -61.641 1.00 56.69 73 ASP A CA 1
ATOM 583 C C . ASP A 1 73 ? 0.039 14.394 -60.540 1.00 56.69 73 ASP A C 1
ATOM 585 O O . ASP A 1 73 ? -0.270 14.747 -59.403 1.00 56.69 73 ASP A O 1
ATOM 589 N N . GLU A 1 74 ? 0.389 13.134 -60.799 1.00 56.16 74 GLU A N 1
ATOM 590 C CA . GLU A 1 74 ? 0.423 12.105 -59.756 1.00 56.16 74 GLU A CA 1
ATOM 591 C C . GLU A 1 74 ? 1.629 12.321 -58.825 1.00 56.16 74 GLU A C 1
ATOM 593 O O . GLU A 1 74 ? 1.492 12.256 -57.603 1.00 56.16 74 GLU A O 1
ATOM 598 N N . ALA A 1 75 ? 2.779 12.752 -59.364 1.00 57.53 75 ALA A N 1
ATOM 599 C CA . ALA A 1 75 ? 3.912 13.230 -58.565 1.00 57.53 75 ALA A CA 1
ATOM 600 C C . ALA A 1 75 ? 3.565 14.466 -57.721 1.00 57.53 75 ALA A C 1
ATOM 602 O O . ALA A 1 75 ? 3.994 14.563 -56.569 1.00 57.53 75 ALA A O 1
ATOM 603 N N . ARG A 1 76 ? 2.807 15.425 -58.273 1.00 57.75 76 ARG A N 1
ATOM 604 C CA . ARG A 1 76 ? 2.351 16.617 -57.536 1.00 57.75 76 ARG A CA 1
ATOM 605 C C . ARG A 1 76 ? 1.345 16.255 -56.451 1.00 57.75 76 ARG A C 1
ATOM 607 O O . ARG A 1 76 ? 1.469 16.769 -55.344 1.00 57.75 76 ARG A O 1
ATOM 614 N N . ARG A 1 77 ? 0.394 15.363 -56.735 1.00 62.59 77 ARG A N 1
ATOM 615 C CA . ARG A 1 77 ? -0.613 14.905 -55.773 1.00 62.59 77 ARG A CA 1
ATOM 616 C C . ARG A 1 77 ? 0.033 14.152 -54.618 1.00 62.59 77 ARG A C 1
ATOM 618 O O . ARG A 1 77 ? -0.175 14.518 -53.469 1.00 62.59 77 ARG A O 1
ATOM 625 N N . VAL A 1 78 ? 0.934 13.218 -54.917 1.00 55.94 78 VAL A N 1
ATOM 626 C CA . VAL A 1 78 ? 1.726 12.513 -53.905 1.00 55.94 78 VAL A CA 1
ATOM 627 C C . VAL A 1 78 ? 2.595 13.493 -53.103 1.00 55.94 78 VAL A C 1
ATOM 629 O O . VAL A 1 78 ? 2.652 13.385 -51.884 1.00 55.94 78 VAL A O 1
ATOM 632 N N . ARG A 1 79 ? 3.222 14.503 -53.725 1.00 57.16 79 ARG A N 1
ATOM 633 C CA . ARG A 1 79 ? 3.976 15.552 -53.001 1.00 57.16 79 ARG A CA 1
ATOM 634 C C . ARG A 1 79 ? 3.105 16.463 -52.127 1.00 57.16 79 ARG A C 1
ATOM 636 O O . ARG A 1 79 ? 3.632 17.003 -51.163 1.00 57.16 79 ARG A O 1
ATOM 643 N N . ARG A 1 80 ? 1.827 16.660 -52.467 1.00 55.50 80 ARG A N 1
ATOM 644 C CA . ARG A 1 80 ? 0.864 17.462 -51.688 1.00 55.50 80 ARG A CA 1
ATOM 645 C C . ARG A 1 80 ? 0.243 16.669 -50.536 1.00 55.50 80 ARG A C 1
ATOM 647 O O . ARG A 1 80 ? 0.074 17.218 -49.458 1.00 55.50 80 ARG A O 1
ATOM 654 N N . GLU A 1 81 ? -0.067 15.393 -50.755 1.00 52.91 81 GLU A N 1
ATOM 655 C CA . GLU A 1 81 ? -0.686 14.501 -49.760 1.00 52.91 81 GLU A CA 1
ATOM 656 C C . GLU A 1 81 ? 0.329 13.908 -48.774 1.00 52.91 81 GLU A C 1
ATOM 658 O O . GLU A 1 81 ? -0.046 13.415 -47.714 1.00 52.91 81 GLU A O 1
ATOM 663 N N . THR A 1 82 ? 1.622 13.953 -49.102 1.00 49.72 82 THR A N 1
ATOM 66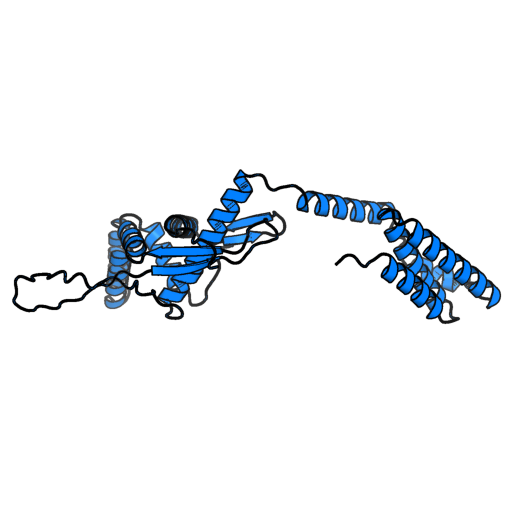4 C CA . THR A 1 82 ? 2.682 13.525 -48.188 1.00 49.72 82 THR A CA 1
ATOM 665 C C . THR A 1 82 ? 3.246 14.764 -47.513 1.00 49.72 82 THR A C 1
ATOM 667 O O . THR A 1 82 ? 3.920 15.545 -48.192 1.00 49.72 82 THR A O 1
ATOM 670 N N . PRO A 1 83 ? 3.023 14.968 -46.203 1.00 49.72 83 PRO A N 1
ATOM 671 C CA . PRO A 1 83 ? 3.735 16.003 -45.482 1.00 49.72 83 PRO A CA 1
ATOM 672 C C . PRO A 1 83 ? 5.224 15.754 -45.704 1.00 49.72 83 PRO A C 1
ATOM 674 O O . PRO A 1 83 ? 5.738 14.675 -45.396 1.00 49.72 83 PRO A O 1
ATOM 677 N N . ARG A 1 84 ? 5.934 16.734 -46.268 1.00 55.00 84 ARG A N 1
ATOM 678 C CA . ARG A 1 84 ? 7.378 16.810 -46.067 1.00 55.00 84 ARG A CA 1
ATOM 679 C C . ARG A 1 84 ? 7.547 17.088 -44.585 1.00 55.00 84 ARG A C 1
ATOM 681 O O . ARG A 1 84 ? 7.613 18.250 -44.205 1.00 55.00 84 ARG A O 1
ATOM 688 N N . THR A 1 85 ? 7.538 16.055 -43.747 1.00 50.88 85 THR A N 1
ATOM 689 C CA . THR A 1 85 ? 7.984 16.208 -42.368 1.00 50.88 85 THR A CA 1
ATOM 690 C C . THR A 1 85 ? 9.413 16.729 -42.489 1.00 50.88 85 THR A C 1
ATOM 692 O O . THR A 1 85 ? 10.248 16.030 -43.076 1.00 50.88 85 THR A O 1
ATOM 695 N N . PRO A 1 86 ? 9.694 17.982 -42.094 1.00 54.62 86 PRO A N 1
ATOM 696 C CA . PRO A 1 86 ? 11.027 18.533 -42.247 1.00 54.62 86 PRO A CA 1
ATOM 697 C C . PRO A 1 86 ? 12.003 17.606 -41.515 1.00 54.62 86 PRO A C 1
ATOM 699 O O . PRO A 1 86 ? 11.643 17.118 -40.439 1.00 54.62 86 PRO A O 1
ATOM 702 N N . PRO A 1 87 ? 13.216 17.366 -42.044 1.00 58.69 87 PRO A N 1
ATOM 703 C CA . PRO A 1 87 ? 14.236 16.568 -41.361 1.00 58.69 87 PRO A CA 1
ATOM 704 C C . PRO A 1 87 ? 14.390 16.980 -39.894 1.00 58.69 87 PRO A C 1
ATOM 706 O O . PRO A 1 87 ? 14.428 16.126 -39.023 1.00 58.69 87 PRO A O 1
ATOM 709 N N . VAL A 1 88 ? 14.281 18.283 -39.622 1.00 59.16 88 VAL A N 1
ATOM 710 C CA . VAL A 1 88 ? 14.319 18.898 -38.290 1.00 59.16 88 VAL A CA 1
ATOM 711 C C . VAL A 1 88 ? 13.260 18.354 -37.320 1.00 59.16 88 VAL A C 1
ATOM 713 O O . VAL A 1 88 ? 13.544 18.195 -36.140 1.00 59.16 88 VAL A O 1
ATOM 716 N N . VAL A 1 89 ? 12.036 18.053 -37.771 1.00 60.03 89 VAL A N 1
ATOM 717 C CA . VAL A 1 89 ? 10.979 17.510 -36.892 1.00 60.03 89 VAL A CA 1
ATOM 718 C C . VAL A 1 89 ? 11.259 16.044 -36.565 1.00 60.03 89 VAL A C 1
ATOM 720 O O . VAL A 1 89 ? 11.132 15.647 -35.412 1.00 60.03 89 VAL A O 1
ATOM 723 N N . LEU A 1 90 ? 11.721 15.264 -37.547 1.00 61.69 90 LEU A N 1
ATOM 724 C CA . LEU A 1 90 ? 12.121 13.870 -37.334 1.00 61.69 90 LEU A CA 1
ATOM 725 C C . LEU A 1 90 ? 13.387 13.763 -36.473 1.00 61.69 90 LEU A C 1
ATOM 727 O O . LEU A 1 90 ? 13.470 12.889 -35.619 1.00 61.69 90 LEU A O 1
ATOM 731 N N . GLU A 1 91 ? 14.348 14.666 -36.658 1.00 66.19 91 GLU A N 1
ATOM 732 C CA . GLU A 1 91 ? 15.551 14.786 -35.831 1.00 66.19 91 GLU A CA 1
ATOM 733 C C . GLU A 1 91 ? 15.201 15.207 -34.406 1.00 66.19 91 GLU A C 1
ATOM 735 O O . GLU A 1 91 ? 15.742 14.643 -33.461 1.00 66.19 91 GLU A O 1
ATOM 740 N N . ARG A 1 92 ? 14.249 16.130 -34.225 1.00 72.69 92 ARG A N 1
ATOM 741 C CA . ARG A 1 92 ? 13.769 16.536 -32.899 1.00 72.69 92 ARG A CA 1
ATOM 742 C C . ARG A 1 92 ? 13.020 15.408 -32.194 1.00 72.69 92 ARG A C 1
ATOM 744 O O . ARG A 1 92 ? 13.245 15.192 -31.010 1.00 72.69 92 ARG A O 1
ATOM 751 N N . GLU A 1 93 ? 12.175 14.664 -32.902 1.00 69.88 93 GLU A N 1
ATOM 752 C CA . GLU A 1 93 ? 11.508 13.477 -32.356 1.00 69.88 93 GLU A CA 1
ATOM 753 C C . GLU A 1 93 ? 12.504 12.354 -32.036 1.00 69.88 93 GLU A C 1
ATOM 755 O O . GLU A 1 93 ? 12.379 11.695 -31.005 1.00 69.88 9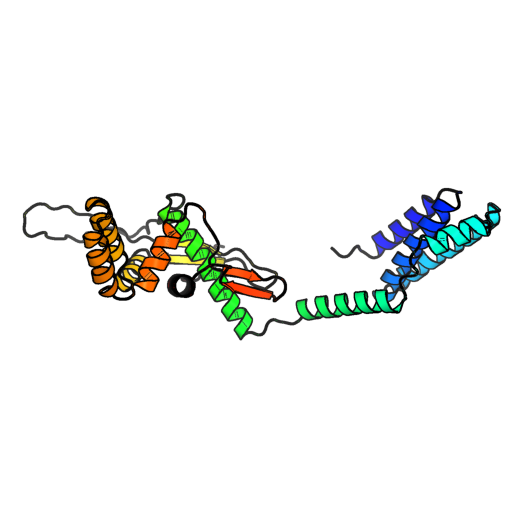3 GLU A O 1
ATOM 760 N N . ALA A 1 94 ? 13.510 12.137 -32.887 1.00 70.62 94 ALA A N 1
ATOM 761 C CA . ALA A 1 94 ? 14.572 11.167 -32.644 1.00 70.62 94 ALA A CA 1
ATOM 762 C C . ALA A 1 94 ? 15.432 11.570 -31.440 1.00 70.62 94 ALA A C 1
ATOM 764 O O . ALA A 1 94 ? 15.667 10.740 -30.568 1.00 70.62 94 ALA A O 1
ATOM 765 N N . ALA A 1 95 ? 15.822 12.842 -31.338 1.00 71.94 95 ALA A N 1
ATOM 766 C CA . ALA A 1 95 ? 16.550 13.385 -30.196 1.00 71.94 95 ALA A CA 1
ATOM 767 C C . ALA A 1 95 ? 15.734 13.274 -28.901 1.00 71.94 95 ALA A C 1
ATOM 769 O O . ALA A 1 95 ? 16.267 12.847 -27.886 1.00 71.94 95 ALA A O 1
ATOM 770 N N . GLN A 1 96 ? 14.427 13.554 -28.941 1.00 71.88 96 GLN A N 1
ATOM 771 C CA . GLN A 1 96 ? 13.538 13.363 -27.789 1.00 71.88 96 GLN A CA 1
ATOM 772 C C . GLN A 1 96 ? 13.417 11.893 -27.375 1.00 71.88 96 GLN A C 1
ATOM 774 O O . GLN A 1 96 ? 13.319 11.604 -26.185 1.00 71.88 96 GLN A O 1
ATOM 779 N N . ARG A 1 97 ? 13.425 10.955 -28.330 1.00 69.31 97 ARG A N 1
ATOM 780 C CA . ARG A 1 97 ? 13.432 9.514 -28.033 1.00 69.31 97 ARG A CA 1
ATOM 781 C C . ARG A 1 97 ? 14.757 9.067 -27.430 1.00 69.31 97 ARG A C 1
ATOM 783 O O . ARG A 1 97 ? 14.727 8.362 -26.433 1.00 69.31 97 ARG A O 1
ATOM 790 N N . VAL A 1 98 ? 15.885 9.513 -27.985 1.00 69.12 98 VAL A N 1
ATOM 791 C CA . VAL A 1 98 ? 17.221 9.239 -27.434 1.00 69.12 98 VAL A CA 1
ATOM 792 C C . VAL A 1 98 ? 17.331 9.809 -26.024 1.00 69.12 98 VAL A C 1
ATOM 794 O O . VAL A 1 98 ? 17.675 9.074 -25.112 1.00 69.12 98 VAL A O 1
ATOM 797 N N . GLU A 1 99 ? 16.928 11.060 -25.800 1.00 68.88 99 GLU A N 1
ATOM 798 C CA . GLU A 1 99 ? 16.940 11.678 -24.470 1.00 68.88 99 GLU A CA 1
ATOM 799 C C . GLU A 1 99 ? 16.015 1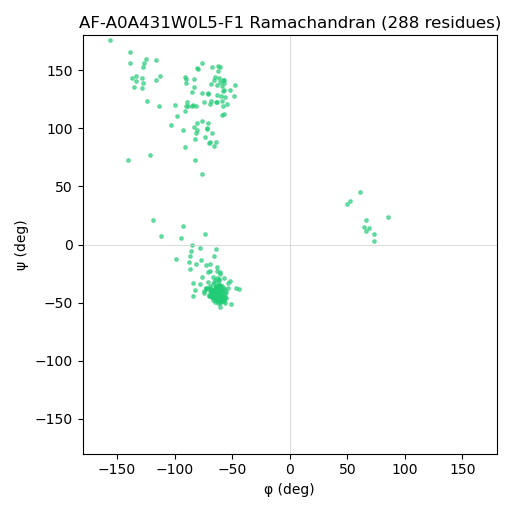0.939 -23.485 1.00 68.88 99 GLU A C 1
ATOM 801 O O . GLU A 1 99 ? 16.352 10.740 -22.317 1.00 68.88 99 GLU A O 1
ATOM 806 N N . HIS A 1 100 ? 14.842 10.495 -23.940 1.00 66.69 100 HIS A N 1
ATOM 807 C CA . HIS A 1 100 ? 13.919 9.701 -23.132 1.00 66.69 100 HIS A CA 1
ATOM 808 C C . HIS A 1 100 ? 14.489 8.315 -22.785 1.00 66.69 100 HIS A C 1
ATOM 810 O O . HIS A 1 100 ? 14.348 7.859 -21.648 1.00 66.69 100 HIS A O 1
ATOM 816 N N . ASP A 1 101 ? 15.146 7.654 -23.735 1.00 64.38 101 ASP A N 1
ATOM 817 C CA . ASP A 1 101 ? 15.763 6.344 -23.538 1.00 64.38 101 ASP A CA 1
ATOM 818 C C . ASP A 1 101 ? 17.031 6.443 -22.672 1.00 64.38 101 ASP A C 1
ATOM 820 O O . ASP A 1 101 ? 17.220 5.624 -21.774 1.00 64.38 101 ASP A O 1
ATOM 824 N N . GLU A 1 102 ? 17.834 7.497 -22.826 1.00 63.41 102 GLU A N 1
ATOM 825 C CA . GLU A 1 102 ? 18.968 7.814 -21.949 1.00 63.41 102 GLU A CA 1
ATOM 826 C C . GLU A 1 102 ? 18.510 8.093 -20.514 1.00 63.41 102 GLU A C 1
ATOM 828 O O . GLU A 1 102 ? 19.093 7.575 -19.562 1.00 63.41 102 GLU A O 1
ATOM 833 N N . ARG A 1 103 ? 17.423 8.855 -20.322 1.00 63.94 103 ARG A N 1
ATOM 834 C CA . ARG A 1 103 ? 16.835 9.078 -18.988 1.00 63.94 103 ARG A CA 1
ATOM 835 C C . ARG A 1 103 ? 16.346 7.782 -18.339 1.00 63.94 103 ARG A C 1
ATOM 837 O O . ARG A 1 103 ? 16.376 7.691 -17.117 1.00 63.94 103 ARG A O 1
ATOM 844 N N . ARG A 1 104 ? 15.912 6.793 -19.128 1.00 63.25 104 ARG A N 1
ATOM 845 C CA . ARG A 1 104 ? 15.530 5.457 -18.635 1.00 63.25 104 ARG A CA 1
ATOM 846 C C . ARG A 1 104 ? 16.725 4.571 -18.294 1.00 63.25 104 ARG A C 1
ATOM 848 O O . ARG A 1 104 ? 16.580 3.688 -17.458 1.00 63.25 104 ARG A O 1
ATOM 855 N N . GLN A 1 105 ? 17.864 4.781 -18.948 1.00 61.50 105 GLN A N 1
ATOM 856 C CA . GLN A 1 105 ? 19.090 4.018 -18.705 1.00 61.50 105 GLN A CA 1
ATOM 857 C C . GLN A 1 105 ? 19.957 4.610 -17.593 1.00 61.50 105 GLN A C 1
ATOM 859 O O . GLN A 1 105 ? 20.847 3.923 -17.093 1.00 61.50 105 GLN A O 1
ATOM 864 N N . ARG A 1 106 ? 19.714 5.861 -17.176 1.00 68.38 106 ARG A N 1
ATOM 865 C CA . ARG A 1 106 ? 20.419 6.428 -16.026 1.00 68.38 106 ARG A CA 1
ATOM 866 C C . ARG A 1 106 ? 20.074 5.636 -14.762 1.00 68.38 106 ARG A C 1
ATOM 868 O O . ARG A 1 106 ? 18.887 5.467 -14.470 1.00 68.38 106 ARG A O 1
ATOM 875 N N . PRO A 1 107 ? 21.083 5.184 -13.997 1.00 67.81 107 PRO A N 1
ATOM 876 C CA . PRO A 1 107 ? 20.838 4.561 -12.709 1.00 67.81 107 PRO A CA 1
ATOM 877 C C . PRO A 1 107 ? 20.060 5.542 -11.831 1.00 67.81 107 PRO A C 1
ATOM 879 O O . PRO A 1 107 ? 20.374 6.735 -11.772 1.00 67.81 107 PRO A O 1
ATOM 882 N N . LEU A 1 108 ? 19.000 5.042 -11.198 1.00 75.06 108 LEU A N 1
ATOM 883 C CA . LEU A 1 108 ? 18.251 5.811 -10.216 1.00 75.06 108 LEU A CA 1
ATOM 884 C C . LEU A 1 108 ? 19.205 6.228 -9.098 1.00 75.06 108 LEU A C 1
ATOM 886 O O . LEU A 1 108 ? 19.998 5.419 -8.620 1.00 75.06 108 LEU A O 1
ATOM 890 N N . ASP A 1 109 ? 19.088 7.482 -8.676 1.00 86.75 109 ASP A N 1
ATOM 891 C CA . ASP A 1 109 ? 19.703 7.964 -7.443 1.00 86.75 109 ASP A CA 1
ATOM 892 C C . ASP A 1 109 ? 19.392 6.974 -6.295 1.00 86.75 109 ASP A C 1
ATOM 894 O O . ASP A 1 109 ? 18.216 6.616 -6.119 1.00 86.75 109 ASP A O 1
ATOM 898 N N . PRO A 1 110 ? 20.402 6.481 -5.550 1.00 88.19 110 PRO A N 1
ATOM 899 C CA . PRO A 1 110 ? 20.214 5.464 -4.516 1.00 88.19 110 PRO A CA 1
ATOM 900 C C . PRO A 1 110 ? 19.152 5.849 -3.480 1.00 88.19 110 PRO A C 1
ATOM 902 O O . PRO A 1 110 ? 18.346 5.002 -3.086 1.00 88.19 110 PRO A O 1
ATOM 905 N N . GLU A 1 111 ? 19.060 7.124 -3.094 1.00 91.88 111 GLU A N 1
ATOM 906 C CA . GLU A 1 111 ? 18.032 7.583 -2.151 1.00 91.88 111 GLU A CA 1
ATOM 907 C C . GLU A 1 111 ? 16.622 7.485 -2.743 1.00 91.88 111 GLU A C 1
ATOM 909 O O . GLU A 1 111 ? 15.642 7.135 -2.076 1.00 91.88 111 GLU A O 1
ATOM 914 N N . LYS A 1 112 ? 16.490 7.802 -4.031 1.00 92.19 112 LYS A N 1
ATOM 915 C CA . LYS A 1 112 ? 15.234 7.667 -4.769 1.00 92.19 112 LYS A CA 1
ATOM 916 C C . LYS A 1 112 ? 14.843 6.196 -4.930 1.00 92.19 112 LYS A C 1
ATOM 918 O O . LYS A 1 112 ? 13.673 5.867 -4.726 1.00 92.19 112 LYS A O 1
ATOM 923 N N . ALA A 1 113 ? 15.796 5.317 -5.237 1.00 91.62 113 ALA A N 1
ATOM 924 C CA . ALA A 1 113 ? 15.568 3.877 -5.324 1.00 91.62 113 ALA A CA 1
ATOM 925 C C . ALA A 1 113 ? 15.091 3.298 -3.979 1.00 91.62 113 ALA A C 1
ATOM 927 O O . ALA A 1 113 ? 14.065 2.615 -3.938 1.00 91.62 113 ALA A O 1
ATOM 928 N N . ALA A 1 114 ? 15.751 3.657 -2.872 1.00 94.00 114 ALA A N 1
ATOM 929 C CA . ALA A 1 114 ? 15.360 3.238 -1.526 1.00 94.00 114 ALA A CA 1
ATOM 930 C C . ALA A 1 114 ? 13.938 3.704 -1.163 1.00 94.00 114 ALA A C 1
ATOM 932 O O . ALA A 1 114 ? 13.112 2.908 -0.712 1.00 94.00 114 ALA A O 1
ATOM 933 N N . ARG A 1 115 ? 13.599 4.973 -1.437 1.00 95.94 115 ARG A N 1
ATOM 934 C CA . ARG A 1 115 ? 12.241 5.501 -1.207 1.00 95.94 115 ARG A CA 1
ATOM 935 C C . ARG A 1 115 ? 11.180 4.782 -2.038 1.00 95.94 115 ARG A C 1
ATOM 937 O O . ARG A 1 115 ? 10.094 4.509 -1.528 1.00 95.94 115 ARG A O 1
ATOM 944 N N . ASN A 1 116 ? 11.473 4.484 -3.303 1.00 96.12 116 ASN A N 1
ATOM 945 C CA . ASN A 1 116 ? 10.564 3.735 -4.169 1.00 96.12 116 ASN A CA 1
ATOM 946 C C . ASN A 1 116 ? 10.328 2.318 -3.634 1.00 96.12 116 ASN A C 1
ATOM 948 O O . ASN A 1 116 ? 9.181 1.882 -3.579 1.00 96.12 116 ASN A O 1
ATOM 952 N N . LEU A 1 117 ? 11.388 1.637 -3.186 1.00 95.88 117 LEU A N 1
ATOM 953 C CA . LEU A 1 117 ? 11.298 0.305 -2.592 1.00 95.88 117 LEU A CA 1
ATOM 954 C C . LEU A 1 117 ? 10.424 0.301 -1.332 1.00 95.88 117 LEU A C 1
ATOM 956 O O . LEU A 1 117 ? 9.517 -0.521 -1.233 1.00 95.88 117 LEU A O 1
ATOM 960 N N . ILE A 1 118 ? 10.648 1.238 -0.405 1.00 97.31 118 ILE A N 1
ATOM 961 C CA . ILE A 1 118 ? 9.856 1.356 0.832 1.00 97.31 118 ILE A CA 1
ATOM 962 C C . ILE A 1 118 ? 8.368 1.537 0.509 1.00 97.31 118 ILE A C 1
ATOM 964 O O . ILE A 1 118 ? 7.525 0.826 1.049 1.00 97.31 118 ILE A O 1
ATOM 968 N N . ARG A 1 119 ? 8.035 2.450 -0.411 1.00 97.94 119 ARG A N 1
ATOM 969 C CA . ARG A 1 119 ? 6.640 2.704 -0.808 1.00 97.94 119 ARG A CA 1
ATOM 970 C C . ARG A 1 119 ? 6.001 1.502 -1.496 1.00 97.94 119 ARG A C 1
ATOM 972 O O . ARG A 1 119 ? 4.832 1.225 -1.268 1.00 97.94 119 ARG A O 1
ATOM 979 N N . TRP A 1 120 ? 6.757 0.787 -2.324 1.00 97.25 120 TRP A N 1
ATOM 980 C CA . TRP A 1 120 ? 6.257 -0.394 -3.024 1.00 97.25 120 TRP A CA 1
ATOM 981 C C . TRP A 1 120 ? 5.999 -1.570 -2.076 1.00 97.25 120 TRP A C 1
ATOM 983 O O . TRP A 1 120 ? 4.998 -2.269 -2.207 1.00 97.25 120 TRP A O 1
ATOM 993 N N . ARG A 1 121 ? 6.863 -1.749 -1.069 1.00 97.50 121 ARG A N 1
ATOM 994 C CA . ARG A 1 121 ? 6.637 -2.699 0.029 1.00 97.50 121 ARG A CA 1
ATOM 995 C C . ARG A 1 121 ? 5.393 -2.332 0.830 1.00 97.50 121 ARG A C 1
ATOM 997 O O . ARG A 1 121 ? 4.528 -3.179 1.014 1.00 97.50 121 ARG A O 1
ATOM 1004 N N . ALA A 1 122 ? 5.290 -1.070 1.245 1.00 98.00 122 ALA A N 1
ATOM 1005 C CA . ALA A 1 122 ? 4.133 -0.545 1.965 1.00 98.00 122 ALA A CA 1
ATOM 1006 C C . ALA A 1 122 ? 2.818 -0.775 1.203 1.00 98.00 122 ALA A C 1
ATOM 1008 O O . ALA A 1 122 ? 1.825 -1.172 1.808 1.00 98.00 122 ALA A O 1
ATOM 1009 N N . GLU A 1 123 ? 2.821 -0.586 -0.120 1.00 98.00 123 GLU A N 1
ATOM 1010 C CA . GLU A 1 123 ? 1.658 -0.866 -0.966 1.00 98.00 123 GLU A CA 1
ATOM 1011 C C . GLU A 1 123 ? 1.236 -2.334 -0.899 1.00 98.00 123 GLU A C 1
ATOM 1013 O O . GLU A 1 123 ? 0.096 -2.628 -0.551 1.00 98.00 123 GLU A O 1
ATOM 1018 N N . ALA A 1 124 ? 2.166 -3.259 -1.155 1.00 97.50 124 ALA A N 1
ATOM 1019 C CA . ALA A 1 124 ? 1.874 -4.691 -1.124 1.00 97.50 124 ALA A CA 1
ATOM 1020 C C . ALA A 1 124 ? 1.356 -5.148 0.253 1.00 97.50 124 ALA A C 1
ATOM 1022 O O . ALA A 1 124 ? 0.477 -6.008 0.341 1.00 97.50 124 ALA A O 1
ATOM 1023 N N . VAL A 1 125 ? 1.881 -4.558 1.332 1.00 98.06 125 VAL A N 1
ATOM 1024 C CA . VAL A 1 125 ? 1.402 -4.786 2.701 1.00 98.06 125 VA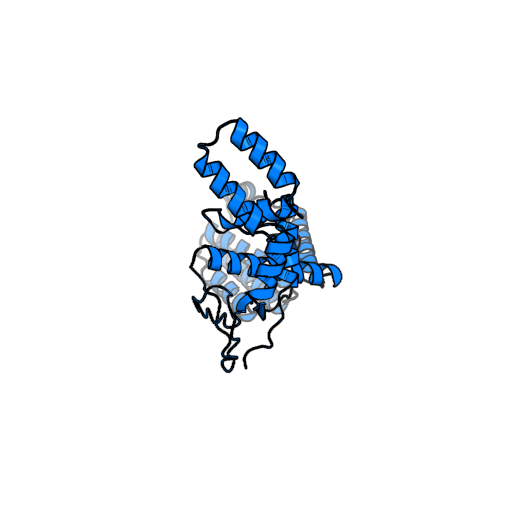L A CA 1
ATOM 1025 C C . VAL A 1 125 ? -0.035 -4.297 2.879 1.00 98.06 125 VAL A C 1
ATOM 1027 O O . VAL A 1 125 ? -0.866 -5.043 3.397 1.00 98.06 125 VAL A O 1
ATOM 1030 N N . CYS A 1 126 ? -0.355 -3.086 2.418 1.00 98.00 126 CYS A N 1
ATOM 1031 C CA . CYS A 1 126 ? -1.711 -2.542 2.501 1.00 98.00 126 CYS A CA 1
ATOM 1032 C C . CYS A 1 126 ? -2.715 -3.398 1.726 1.00 98.00 126 CYS A C 1
ATOM 1034 O O . CYS A 1 126 ? -3.768 -3.727 2.268 1.00 98.00 126 CYS A O 1
ATOM 1036 N N . GLU A 1 127 ? -2.375 -3.823 0.505 1.00 97.25 127 GLU A N 1
ATOM 1037 C CA . GLU A 1 127 ? -3.228 -4.711 -0.294 1.00 97.25 127 GLU A CA 1
ATOM 1038 C C . GLU A 1 127 ? -3.477 -6.050 0.413 1.00 97.25 127 GLU A C 1
ATOM 1040 O O . GLU A 1 127 ? -4.602 -6.555 0.433 1.00 97.25 127 GLU A O 1
ATOM 1045 N N . ALA A 1 128 ? -2.441 -6.624 1.031 1.00 96.75 128 ALA A N 1
ATOM 1046 C CA . ALA A 1 128 ? -2.566 -7.876 1.764 1.00 96.75 128 ALA A CA 1
ATOM 1047 C C . ALA A 1 128 ? -3.467 -7.737 3.000 1.00 96.75 128 ALA A C 1
ATOM 1049 O O . ALA A 1 128 ? -4.330 -8.588 3.216 1.00 96.75 128 ALA A O 1
ATOM 1050 N N . LEU A 1 129 ? -3.303 -6.663 3.779 1.00 97.44 129 LEU A N 1
ATOM 1051 C CA . LEU A 1 129 ? -4.114 -6.379 4.968 1.00 97.44 129 LEU A CA 1
ATOM 1052 C C . LEU A 1 129 ? -5.561 -6.015 4.618 1.00 97.44 129 LEU A C 1
ATOM 1054 O O . LEU A 1 129 ? -6.480 -6.429 5.325 1.00 97.44 129 LEU A O 1
ATOM 1058 N N . TRP A 1 130 ? -5.785 -5.309 3.507 1.00 97.12 130 TRP A N 1
ATOM 1059 C CA . TRP A 1 130 ? -7.127 -5.124 2.953 1.00 97.12 130 TRP A CA 1
ATOM 1060 C C . TRP A 1 130 ? -7.758 -6.479 2.622 1.00 97.12 130 TRP A C 1
ATOM 1062 O O . TRP A 1 130 ? -8.896 -6.744 3.006 1.00 97.12 130 TRP A O 1
ATOM 1072 N N . GLY A 1 131 ? -6.989 -7.381 2.000 1.00 94.50 131 GLY A N 1
ATOM 1073 C CA . GLY A 1 131 ? -7.435 -8.739 1.705 1.00 94.50 131 GLY A CA 1
ATOM 1074 C C . GLY A 1 131 ? -7.840 -9.529 2.952 1.00 94.50 131 GLY A C 1
ATOM 1075 O O . GLY A 1 131 ? -8.848 -10.234 2.910 1.00 94.50 131 GLY A O 1
ATOM 1076 N N . VAL A 1 132 ? -7.111 -9.361 4.061 1.00 95.81 132 VAL A N 1
ATOM 1077 C CA . VAL A 1 132 ? -7.456 -9.939 5.372 1.00 95.81 132 VAL A CA 1
ATOM 1078 C C . VAL A 1 132 ? -8.758 -9.352 5.918 1.00 95.81 132 VAL A C 1
ATOM 1080 O O . VAL A 1 132 ? -9.633 -10.099 6.345 1.00 95.81 132 VAL A O 1
ATOM 1083 N N . ALA A 1 133 ? -8.926 -8.028 5.871 1.00 93.88 133 ALA A N 1
ATOM 1084 C CA . ALA A 1 133 ? -10.144 -7.368 6.350 1.00 93.88 133 ALA A CA 1
ATOM 1085 C C . ALA A 1 133 ? -11.403 -7.799 5.575 1.00 93.88 133 ALA A C 1
ATOM 1087 O O .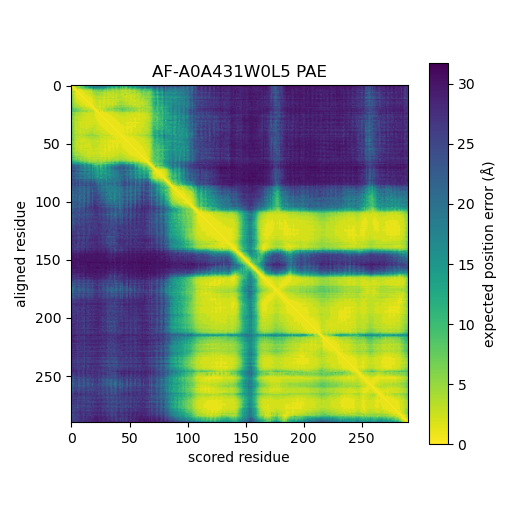 ALA A 1 133 ? -12.491 -7.835 6.144 1.00 93.88 133 ALA A O 1
ATOM 1088 N N . TRP A 1 134 ? -11.243 -8.155 4.299 1.00 93.44 134 TRP A N 1
ATOM 1089 C CA . TRP A 1 134 ? -12.312 -8.635 3.419 1.00 93.44 134 TRP A CA 1
ATOM 1090 C C . TRP A 1 134 ? -12.433 -10.167 3.352 1.00 93.44 134 TRP A C 1
ATOM 1092 O O . TRP A 1 134 ? -13.214 -10.678 2.553 1.00 93.44 134 TRP A O 1
ATOM 1102 N N . GLY A 1 135 ? -11.664 -10.914 4.154 1.00 92.75 135 GLY A N 1
ATOM 1103 C CA . GLY A 1 135 ? -11.721 -12.382 4.201 1.00 92.75 135 GLY A CA 1
ATOM 1104 C C . GLY A 1 135 ? -11.209 -13.091 2.940 1.00 92.75 135 GLY A C 1
ATOM 1105 O O . GLY A 1 135 ? -11.438 -14.280 2.760 1.00 92.75 135 GLY A O 1
ATOM 1106 N N . THR A 1 136 ? -10.512 -12.379 2.052 1.00 91.06 136 THR A N 1
ATOM 1107 C CA . THR A 1 136 ? -9.850 -12.969 0.868 1.00 91.06 136 THR A CA 1
ATOM 1108 C C . THR A 1 136 ? -8.444 -13.485 1.173 1.00 91.06 136 THR A C 1
ATOM 1110 O O . THR A 1 136 ? -7.821 -14.147 0.342 1.00 91.06 136 THR A O 1
ATOM 1113 N N . ARG A 1 137 ? -7.932 -13.161 2.363 1.00 93.06 137 ARG A N 1
ATOM 1114 C CA . ARG A 1 137 ? -6.697 -13.682 2.942 1.00 93.06 137 ARG A CA 1
ATOM 1115 C C . ARG A 1 137 ? -6.916 -13.958 4.417 1.00 93.06 137 ARG A C 1
ATOM 1117 O O . ARG A 1 137 ? -7.751 -13.325 5.055 1.00 93.06 137 ARG A O 1
ATOM 1124 N N . GLU A 1 138 ? -6.111 -14.853 4.958 1.00 93.44 138 GLU A N 1
ATOM 1125 C CA . GLU A 1 138 ? -6.144 -15.204 6.370 1.00 93.44 138 GLU A CA 1
ATOM 1126 C C . GLU A 1 138 ? -4.756 -15.056 6.977 1.00 93.44 138 GLU A C 1
ATOM 1128 O O . GLU A 1 138 ? -3.733 -15.099 6.287 1.00 93.44 138 GLU A O 1
ATOM 1133 N N . TRP A 1 139 ? -4.735 -14.866 8.290 1.00 95.25 139 TRP A N 1
ATOM 1134 C CA . TRP A 1 139 ? -3.508 -14.950 9.057 1.00 95.25 139 TRP A CA 1
ATOM 1135 C C . TRP A 1 139 ? -3.054 -16.412 9.141 1.00 95.25 139 TRP A C 1
ATOM 1137 O O . TRP A 1 139 ? -3.816 -17.292 9.530 1.00 95.25 139 TRP A O 1
ATOM 1147 N N . GLU A 1 140 ? -1.793 -16.667 8.815 1.00 93.56 140 GLU A N 1
ATOM 1148 C CA . GLU A 1 140 ? -1.165 -17.978 8.931 1.00 93.56 140 GLU A CA 1
ATOM 1149 C C . GLU A 1 140 ? -0.828 -18.269 10.395 1.00 93.56 140 GLU A C 1
ATOM 1151 O O . GLU A 1 140 ? -0.161 -17.472 11.062 1.00 93.56 140 GLU A O 1
ATOM 1156 N N . HIS A 1 141 ? -1.219 -19.442 10.889 1.00 90.44 141 HIS A N 1
ATOM 1157 C CA . HIS A 1 141 ? -0.786 -19.918 12.198 1.00 90.44 141 HIS A CA 1
ATOM 1158 C C . HIS A 1 141 ? 0.690 -20.312 12.165 1.00 90.44 141 HIS A C 1
ATOM 1160 O O . HIS A 1 141 ? 1.126 -21.077 11.303 1.00 90.44 141 HIS A O 1
ATOM 1166 N N . ILE A 1 142 ? 1.463 -19.814 13.128 1.00 85.12 142 ILE A N 1
ATOM 1167 C CA . ILE A 1 142 ? 2.838 -20.257 13.328 1.00 85.12 142 ILE A CA 1
ATOM 1168 C C . ILE A 1 142 ? 2.774 -21.519 14.191 1.00 85.12 142 ILE A C 1
ATOM 1170 O O . ILE A 1 142 ? 2.268 -21.450 15.314 1.00 85.12 142 ILE A O 1
ATOM 1174 N N . PRO A 1 143 ? 3.270 -22.671 13.704 1.00 72.38 143 PRO A N 1
ATOM 1175 C CA . PRO A 1 143 ? 3.299 -23.895 14.488 1.00 72.38 143 PRO A CA 1
ATOM 1176 C C . PRO A 1 143 ? 4.317 -23.742 15.622 1.00 72.38 143 PRO A C 1
ATOM 1178 O O . PRO A 1 143 ? 5.495 -24.065 15.489 1.00 72.38 143 PRO A O 1
ATOM 1181 N N . THR A 1 144 ? 3.867 -23.214 16.753 1.00 67.25 144 THR A N 1
ATOM 1182 C CA . THR A 1 144 ? 4.604 -23.246 18.013 1.00 67.25 144 THR A CA 1
ATOM 1183 C C . THR A 1 144 ? 4.207 -24.494 18.783 1.00 67.25 144 THR A C 1
ATOM 1185 O O . THR A 1 144 ? 3.034 -24.874 18.784 1.00 67.25 144 THR A O 1
ATOM 1188 N N . ARG A 1 145 ? 5.158 -25.116 19.494 1.00 57.34 145 ARG A N 1
ATOM 1189 C CA . ARG A 1 145 ? 4.790 -26.068 20.553 1.00 57.34 145 ARG A CA 1
ATOM 1190 C C . ARG A 1 145 ? 3.793 -25.359 21.480 1.00 57.34 145 ARG A C 1
ATOM 1192 O O . ARG A 1 145 ? 4.050 -24.199 21.806 1.00 57.34 145 ARG A O 1
ATOM 1199 N N . PRO A 1 146 ? 2.665 -25.984 21.851 1.00 53.47 146 PRO A N 1
ATOM 1200 C CA . PRO A 1 146 ? 1.657 -25.324 22.666 1.00 53.47 146 PRO A CA 1
ATOM 1201 C C . PRO A 1 146 ? 2.302 -24.885 23.980 1.00 53.47 146 PRO A C 1
ATOM 1203 O O . PRO A 1 146 ? 2.695 -25.713 24.798 1.00 53.47 146 PRO A O 1
ATOM 1206 N N . ILE A 1 147 ? 2.448 -23.575 24.162 1.00 51.94 147 ILE A N 1
ATOM 1207 C CA . ILE A 1 147 ? 2.737 -23.005 25.470 1.00 51.94 147 ILE A CA 1
ATOM 1208 C C . ILE A 1 147 ? 1.370 -22.903 26.136 1.00 51.94 147 ILE A C 1
ATOM 1210 O O . ILE A 1 147 ? 0.576 -22.027 25.800 1.00 51.94 147 ILE A O 1
ATOM 1214 N N . THR A 1 148 ? 1.052 -23.842 27.024 1.00 50.03 148 THR A N 1
ATOM 1215 C CA . THR A 1 148 ? -0.110 -23.737 27.913 1.00 50.03 148 THR A CA 1
ATOM 1216 C C . THR A 1 148 ? 0.100 -22.545 28.842 1.00 50.03 148 THR A C 1
ATOM 1218 O O . THR A 1 148 ? 0.674 -22.670 29.921 1.00 50.03 148 THR A O 1
ATOM 1221 N N . ALA A 1 149 ? -0.326 -21.365 28.401 1.00 49.72 149 ALA A N 1
ATOM 1222 C CA . ALA A 1 149 ? -0.492 -20.213 29.267 1.00 49.72 149 ALA A CA 1
ATOM 1223 C C . ALA A 1 149 ? -1.838 -20.371 29.984 1.00 49.72 149 ALA A C 1
ATOM 1225 O O . ALA A 1 149 ? -2.898 -20.111 29.41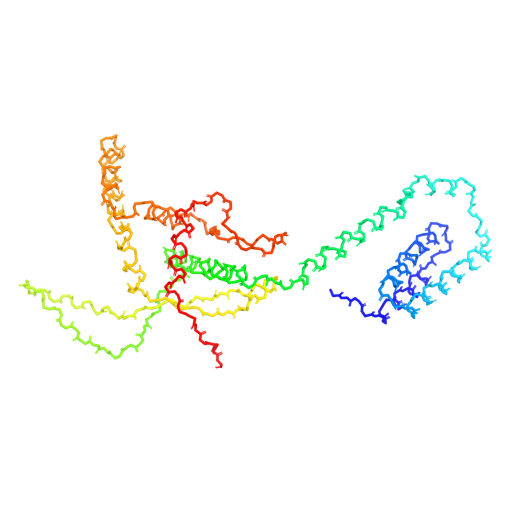6 1.00 49.72 149 ALA A O 1
ATOM 1226 N N . ASN A 1 150 ? -1.800 -20.855 31.225 1.00 46.97 150 ASN A N 1
ATOM 1227 C CA . ASN A 1 150 ? -2.980 -20.900 32.080 1.00 46.97 150 ASN A CA 1
ATOM 1228 C C . ASN A 1 150 ? -3.317 -19.467 32.508 1.00 46.97 150 ASN A C 1
ATOM 1230 O O . ASN A 1 150 ? -2.691 -18.921 33.414 1.00 46.97 150 ASN A O 1
ATOM 1234 N N . VAL A 1 151 ? -4.290 -18.845 31.843 1.00 50.47 151 VAL A N 1
ATOM 1235 C CA . VAL A 1 151 ? -4.878 -17.585 32.308 1.00 50.47 151 VAL A CA 1
ATOM 1236 C C . VAL A 1 151 ? -5.902 -17.933 33.385 1.00 50.47 151 VAL A C 1
ATOM 1238 O O . VAL A 1 151 ? -6.981 -18.446 33.089 1.00 50.47 151 VAL A O 1
ATOM 1241 N N . TYR A 1 152 ? -5.547 -17.691 34.646 1.00 44.66 152 TYR A N 1
ATOM 1242 C CA . TYR A 1 152 ? -6.482 -17.789 35.762 1.00 44.66 152 TYR A CA 1
ATOM 1243 C C . TYR A 1 152 ? -7.381 -16.549 35.760 1.00 44.66 152 TYR A C 1
ATOM 1245 O O . TYR A 1 152 ? -6.938 -15.452 36.094 1.00 44.66 152 TYR A O 1
ATOM 1253 N N . VAL A 1 153 ? -8.641 -16.717 35.359 1.00 49.81 153 VAL A N 1
ATOM 1254 C CA . VAL A 1 153 ? -9.691 -15.707 35.555 1.00 49.81 153 VAL A CA 1
ATOM 1255 C C . VAL A 1 153 ? -10.271 -15.912 36.955 1.00 49.81 153 VAL A C 1
ATOM 1257 O O . VAL A 1 153 ? -10.608 -17.039 37.319 1.00 49.81 153 VAL A O 1
ATOM 1260 N N . SER A 1 154 ? -10.386 -14.835 37.737 1.00 49.84 154 SER A N 1
ATOM 1261 C CA . SER A 1 154 ? -10.789 -14.859 39.156 1.00 49.84 154 SER A CA 1
ATOM 1262 C C . SER A 1 154 ? -12.220 -15.367 39.429 1.00 49.84 154 SER A C 1
ATOM 1264 O O . SER A 1 154 ? -12.573 -15.526 40.592 1.00 49.84 154 SER A O 1
ATOM 1266 N N . ASP A 1 155 ? -13.014 -15.678 38.396 1.00 49.28 155 ASP A N 1
ATOM 1267 C CA . ASP A 1 155 ? -14.454 -15.974 38.510 1.00 49.28 155 ASP A CA 1
ATOM 1268 C C . ASP A 1 155 ? -14.856 -17.396 38.059 1.00 49.28 155 ASP A C 1
ATOM 1270 O O . ASP A 1 155 ? -16.012 -17.662 37.736 1.00 49.28 155 ASP A O 1
ATOM 1274 N N . GLY A 1 156 ? -13.923 -18.355 38.025 1.00 50.19 156 GLY A N 1
ATOM 1275 C CA . GLY A 1 156 ? -14.266 -19.782 37.881 1.00 50.19 156 GLY A CA 1
ATOM 1276 C C . GLY A 1 156 ? -14.742 -20.240 36.492 1.00 50.19 156 GLY A C 1
ATOM 1277 O O . GLY A 1 156 ? -15.031 -21.422 36.315 1.00 50.19 156 GLY A O 1
ATOM 1278 N N . GLN A 1 157 ? -14.768 -19.363 35.484 1.00 45.81 157 GLN A N 1
ATOM 1279 C CA . GLN A 1 157 ? -14.909 -19.753 34.077 1.00 45.81 157 GLN A CA 1
ATOM 1280 C C . GLN A 1 157 ? -13.555 -19.680 33.366 1.00 45.81 157 GLN A C 1
ATOM 1282 O O . GLN A 1 157 ? -13.062 -18.612 33.009 1.00 45.81 157 GLN A O 1
ATOM 1287 N N . THR A 1 158 ? -12.936 -20.839 33.146 1.00 46.31 158 THR A N 1
ATOM 1288 C CA . THR A 1 158 ? -11.708 -20.953 32.354 1.00 46.31 158 THR A CA 1
ATOM 1289 C C . THR A 1 158 ? -12.061 -20.996 30.868 1.00 46.31 158 THR A C 1
ATOM 1291 O O . THR A 1 158 ? -12.269 -22.064 30.299 1.00 46.31 158 THR A O 1
ATOM 1294 N N . THR A 1 159 ? -12.112 -19.847 30.196 1.00 45.28 159 THR A N 1
ATOM 1295 C CA . THR A 1 159 ? -12.062 -19.818 28.725 1.00 45.28 159 THR A CA 1
ATOM 1296 C C . THR A 1 159 ? -10.607 -19.687 28.297 1.00 45.28 159 THR A C 1
ATOM 1298 O O . THR A 1 159 ? -10.103 -18.586 28.074 1.00 45.28 159 THR A O 1
ATOM 1301 N N . ALA A 1 160 ? -9.896 -20.812 28.224 1.00 45.47 160 ALA A N 1
ATOM 1302 C CA . ALA A 1 160 ? -8.541 -20.838 27.688 1.00 45.47 160 ALA A CA 1
ATOM 1303 C C . ALA A 1 160 ? -8.589 -20.603 26.166 1.00 45.47 160 ALA A C 1
ATOM 1305 O O . ALA A 1 160 ? -8.663 -21.543 25.379 1.00 45.47 160 ALA A O 1
ATOM 1306 N N . SER A 1 161 ? -8.571 -19.343 25.729 1.00 48.00 161 SER A N 1
ATOM 1307 C CA . SER A 1 161 ? -8.292 -19.014 24.331 1.00 48.00 161 SER A CA 1
ATOM 1308 C C . SER A 1 161 ? -6.782 -19.029 24.134 1.00 48.00 161 SER A C 1
ATOM 1310 O O . SER A 1 161 ? -6.102 -18.039 24.402 1.00 48.00 161 SER A O 1
ATOM 1312 N N . VAL A 1 162 ? -6.248 -20.154 23.659 1.00 55.84 162 VAL A N 1
ATOM 1313 C CA . VAL A 1 162 ? -4.852 -20.237 23.216 1.00 55.84 162 VAL A CA 1
ATOM 1314 C C . VAL A 1 162 ? -4.710 -19.376 21.960 1.00 55.84 162 VAL A C 1
ATOM 1316 O O . VAL A 1 162 ? -5.021 -19.816 20.854 1.00 55.84 162 VAL A O 1
ATOM 1319 N N . GLN A 1 163 ? -4.263 -18.129 22.112 1.00 61.59 163 GLN A N 1
ATOM 1320 C CA . GLN A 1 163 ? -3.863 -17.319 20.965 1.00 61.59 163 GLN A CA 1
ATOM 1321 C C . GLN A 1 163 ? -2.518 -17.841 20.464 1.00 61.59 163 GLN A C 1
ATOM 1323 O O . GLN A 1 163 ? -1.455 -17.470 20.953 1.00 61.59 163 GLN A O 1
ATOM 1328 N N . THR A 1 164 ? -2.561 -18.759 19.502 1.00 73.88 164 THR A N 1
ATOM 1329 C CA . THR A 1 164 ? -1.356 -19.154 18.771 1.00 73.88 164 THR A CA 1
ATOM 1330 C C . THR A 1 164 ? -0.825 -17.943 18.005 1.00 73.88 164 THR A C 1
ATOM 1332 O O . THR A 1 164 ? -1.635 -17.246 17.385 1.00 73.88 164 THR A O 1
ATOM 1335 N N . PRO A 1 165 ? 0.492 -17.695 17.988 1.00 86.75 165 PRO A N 1
ATOM 1336 C CA . PRO A 1 165 ? 1.055 -16.597 17.220 1.00 86.75 165 PRO A CA 1
ATOM 1337 C C . PRO A 1 165 ? 0.746 -16.779 15.733 1.00 86.75 165 PRO A C 1
ATOM 1339 O O . PRO A 1 165 ? 0.781 -17.887 15.194 1.00 86.75 165 PRO A O 1
ATOM 1342 N N . GLN A 1 166 ? 0.423 -15.672 15.075 1.00 93.19 166 GLN A N 1
ATOM 1343 C CA . GLN A 1 166 ? 0.030 -15.654 13.674 1.00 93.19 166 GLN A CA 1
ATOM 1344 C C . GLN A 1 166 ? 0.861 -14.650 12.879 1.00 93.19 166 GLN A C 1
ATOM 1346 O O . GLN A 1 166 ? 1.336 -13.646 13.417 1.00 93.19 166 GLN A O 1
ATOM 1351 N N . ARG A 1 167 ? 1.011 -14.909 11.581 1.00 94.88 167 ARG A N 1
ATOM 1352 C CA . ARG A 1 167 ? 1.729 -14.044 10.640 1.00 94.88 167 ARG A CA 1
ATOM 1353 C C . ARG A 1 167 ? 1.011 -13.931 9.304 1.00 94.88 167 ARG A C 1
ATOM 1355 O O . ARG A 1 167 ? 0.143 -14.733 8.990 1.00 94.88 167 ARG A O 1
ATOM 1362 N N . LEU A 1 168 ? 1.410 -12.960 8.500 1.00 95.94 168 LEU A N 1
ATOM 1363 C CA . LEU A 1 168 ? 0.969 -12.798 7.124 1.00 95.94 168 LEU A CA 1
ATOM 1364 C C . LEU A 1 168 ? 2.193 -12.772 6.214 1.00 95.94 168 LEU A C 1
ATOM 1366 O O . LEU A 1 168 ? 3.076 -11.930 6.393 1.00 95.94 168 LEU A O 1
ATOM 1370 N N . THR A 1 169 ? 2.243 -13.676 5.235 1.00 95.56 169 THR A N 1
ATOM 1371 C CA . THR A 1 169 ? 3.255 -13.628 4.176 1.00 95.56 169 THR A CA 1
ATOM 1372 C C . THR A 1 169 ? 2.744 -12.770 3.020 1.00 95.56 169 THR A C 1
ATOM 1374 O O . THR A 1 169 ? 1.692 -13.025 2.431 1.00 95.56 169 THR A O 1
ATOM 1377 N N . VAL A 1 170 ? 3.494 -11.730 2.667 1.00 95.44 170 VAL A N 1
ATOM 1378 C CA . VAL A 1 170 ? 3.125 -10.766 1.627 1.00 95.44 170 VAL A CA 1
ATOM 1379 C C . VAL A 1 170 ? 4.084 -10.895 0.457 1.00 95.44 170 VAL A C 1
ATOM 1381 O O . VAL A 1 170 ? 5.283 -10.669 0.591 1.00 95.44 170 VAL A O 1
ATOM 1384 N N . ARG A 1 171 ? 3.565 -11.230 -0.724 1.00 95.81 171 ARG A N 1
ATOM 1385 C CA . ARG A 1 171 ? 4.350 -11.208 -1.960 1.00 95.81 171 ARG A CA 1
ATOM 1386 C C . ARG A 1 171 ? 4.424 -9.784 -2.502 1.00 95.81 171 ARG A C 1
ATOM 1388 O O . ARG A 1 171 ? 3.401 -9.220 -2.875 1.00 95.81 171 ARG A O 1
ATOM 1395 N N . VAL A 1 172 ? 5.634 -9.245 -2.607 1.00 94.75 172 VAL A N 1
ATOM 1396 C CA . VAL A 1 172 ? 5.907 -7.965 -3.265 1.00 94.75 172 VAL A CA 1
ATOM 1397 C C . VAL A 1 172 ? 6.215 -8.248 -4.736 1.00 94.75 172 VAL A C 1
ATOM 1399 O O . VAL A 1 172 ? 7.212 -8.919 -5.032 1.00 94.75 172 VAL A O 1
ATOM 1402 N N . PRO A 1 173 ? 5.380 -7.788 -5.684 1.00 92.75 173 PRO A N 1
ATOM 1403 C CA . PRO A 1 173 ? 5.657 -7.978 -7.101 1.00 92.75 173 PRO A CA 1
ATOM 1404 C C . PRO A 1 173 ? 6.918 -7.207 -7.506 1.00 92.75 173 PRO A C 1
ATOM 1406 O O . PRO A 1 173 ? 7.169 -6.104 -7.023 1.00 92.75 173 PRO A O 1
ATOM 1409 N N . GLY A 1 174 ? 7.705 -7.778 -8.418 1.00 91.50 174 GLY A N 1
ATOM 1410 C CA . GLY A 1 174 ? 8.866 -7.092 -8.979 1.00 91.50 174 GLY A CA 1
ATOM 1411 C C . GLY A 1 174 ? 8.441 -5.875 -9.799 1.00 91.50 174 GLY A C 1
ATOM 1412 O O . GLY A 1 174 ? 7.446 -5.918 -10.525 1.00 91.50 174 GLY A O 1
ATOM 1413 N N . LEU A 1 175 ? 9.214 -4.797 -9.704 1.00 91.00 175 LEU A N 1
ATOM 1414 C CA . LEU A 1 175 ? 9.025 -3.571 -10.469 1.00 91.00 175 LEU A CA 1
ATOM 1415 C C . LEU A 1 175 ? 10.293 -3.287 -11.275 1.00 91.00 175 LEU A C 1
ATOM 1417 O O . LEU A 1 175 ? 11.118 -2.440 -10.927 1.00 91.00 175 LEU A O 1
ATOM 1421 N N . HIS A 1 176 ? 10.449 -4.038 -12.368 1.00 87.06 176 HIS A N 1
ATOM 1422 C CA . HIS A 1 176 ? 11.657 -4.036 -13.195 1.00 87.06 176 HIS A CA 1
ATOM 1423 C C . HIS A 1 176 ? 12.018 -2.650 -13.746 1.00 87.06 176 HIS A C 1
ATOM 1425 O O . HIS A 1 176 ? 13.196 -2.364 -13.927 1.00 87.06 176 HIS A O 1
ATOM 1431 N N . GLN A 1 177 ? 11.036 -1.763 -13.965 1.00 84.69 177 GLN A N 1
ATOM 1432 C CA . GLN A 1 177 ? 11.299 -0.393 -14.426 1.00 84.69 177 GLN A CA 1
ATOM 1433 C C . GLN A 1 177 ? 12.111 0.429 -13.416 1.00 84.69 177 GLN A C 1
ATOM 1435 O O . GLN A 1 177 ? 12.728 1.415 -13.805 1.00 84.69 177 GLN A O 1
ATOM 1440 N N . LEU A 1 178 ? 12.089 0.042 -12.136 1.00 85.88 178 LEU A N 1
ATOM 1441 C CA . LEU A 1 178 ? 12.834 0.688 -11.055 1.00 85.88 178 LEU A CA 1
ATOM 1442 C C . LEU A 1 178 ? 13.960 -0.196 -10.500 1.00 85.88 178 LEU A C 1
ATOM 1444 O O . LEU A 1 178 ? 14.540 0.151 -9.476 1.00 85.88 178 LEU A O 1
ATOM 1448 N N . GLY A 1 179 ? 14.239 -1.343 -11.129 1.00 87.50 179 GLY A N 1
ATOM 1449 C CA . GLY A 1 179 ? 15.216 -2.311 -10.621 1.00 87.50 179 GLY A CA 1
ATOM 1450 C C . GLY A 1 179 ? 14.810 -2.978 -9.301 1.00 87.50 179 GLY A C 1
ATOM 1451 O O . GLY A 1 179 ? 15.672 -3.470 -8.585 1.00 87.50 179 GLY A O 1
ATOM 1452 N N . ILE A 1 180 ? 13.518 -2.986 -8.951 1.00 90.31 180 ILE A N 1
ATOM 1453 C CA . ILE A 1 180 ? 13.031 -3.659 -7.740 1.00 90.31 180 ILE A CA 1
ATOM 1454 C C . ILE A 1 180 ? 12.705 -5.109 -8.087 1.00 90.31 180 ILE A C 1
ATOM 1456 O O . ILE A 1 180 ? 11.827 -5.378 -8.910 1.00 90.31 180 ILE A O 1
ATOM 1460 N N . GLU A 1 181 ? 13.385 -6.047 -7.442 1.00 92.25 181 GLU A N 1
ATOM 1461 C CA . GLU A 1 181 ? 13.131 -7.476 -7.611 1.00 92.25 181 GLU A CA 1
ATOM 1462 C C . GLU A 1 181 ? 11.925 -7.945 -6.788 1.00 92.25 181 GLU A C 1
ATOM 1464 O O . GLU A 1 181 ? 11.586 -7.371 -5.748 1.00 92.25 181 GLU A O 1
ATOM 1469 N N . ALA A 1 182 ? 11.260 -9.000 -7.262 1.00 94.38 182 ALA A N 1
ATOM 1470 C CA . ALA A 1 182 ? 10.171 -9.626 -6.523 1.00 94.38 182 ALA A CA 1
ATOM 1471 C C . ALA A 1 182 ? 10.717 -10.314 -5.265 1.00 94.38 182 A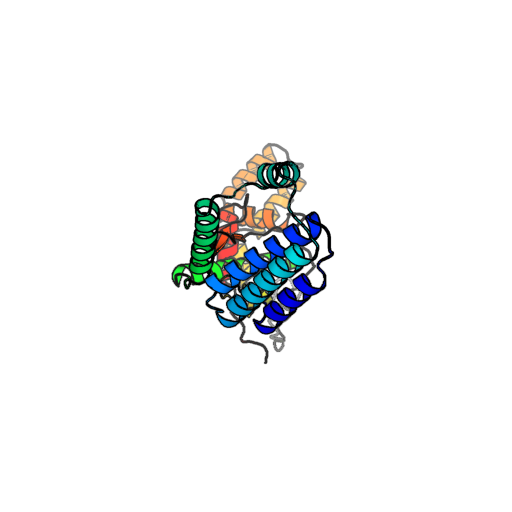LA A C 1
ATOM 1473 O O . ALA A 1 182 ? 11.744 -10.984 -5.320 1.00 94.38 182 ALA A O 1
ATOM 1474 N N . HIS A 1 183 ? 10.021 -10.175 -4.142 1.00 93.88 183 HIS A N 1
ATOM 1475 C CA . HIS A 1 183 ? 10.420 -10.791 -2.876 1.00 93.88 183 HIS A CA 1
ATOM 1476 C C . HIS A 1 183 ? 9.209 -10.975 -1.960 1.00 93.88 183 HIS A C 1
ATOM 1478 O O . HIS A 1 183 ? 8.094 -10.571 -2.293 1.00 93.88 183 HIS A O 1
ATOM 1484 N N . HIS A 1 184 ? 9.425 -11.604 -0.808 1.00 95.38 184 HIS A N 1
ATOM 1485 C CA . HIS A 1 184 ? 8.390 -11.804 0.198 1.00 95.38 184 HIS A CA 1
ATOM 1486 C C . HIS A 1 184 ? 8.695 -10.991 1.451 1.00 95.38 184 HIS A C 1
ATOM 1488 O O . HIS A 1 184 ? 9.854 -10.823 1.835 1.00 95.38 184 HIS A O 1
ATOM 1494 N N . LEU A 1 185 ? 7.637 -10.506 2.083 1.00 96.19 185 LEU A N 1
ATOM 1495 C CA . LEU A 1 185 ? 7.669 -9.885 3.394 1.00 96.19 185 LEU A CA 1
ATOM 1496 C C . LEU A 1 185 ? 6.855 -10.719 4.378 1.00 96.19 185 LEU A C 1
ATOM 1498 O O . LEU A 1 185 ? 5.967 -11.475 3.979 1.00 96.19 185 LEU A O 1
ATOM 1502 N N . ARG A 1 186 ? 7.131 -10.540 5.663 1.00 95.94 186 ARG A N 1
ATOM 1503 C CA . ARG A 1 186 ? 6.376 -11.131 6.761 1.00 95.94 186 ARG A CA 1
ATOM 1504 C C . ARG A 1 186 ? 5.953 -10.051 7.736 1.00 95.94 186 ARG A C 1
ATOM 1506 O O . ARG A 1 186 ? 6.745 -9.175 8.050 1.00 95.94 186 ARG A O 1
ATOM 1513 N N . ILE A 1 187 ? 4.723 -10.152 8.220 1.00 96.38 187 ILE A N 1
ATOM 1514 C CA . ILE A 1 187 ? 4.185 -9.294 9.279 1.00 96.38 187 ILE A CA 1
ATOM 1515 C C . ILE A 1 187 ? 3.609 -10.195 10.359 1.00 96.38 187 ILE A C 1
ATOM 1517 O O . ILE A 1 187 ? 2.884 -11.138 10.033 1.00 96.38 187 ILE A O 1
ATOM 1521 N N . TYR A 1 188 ? 3.897 -9.919 11.626 1.00 95.94 188 TYR A N 1
ATOM 1522 C CA . TYR A 1 188 ? 3.290 -10.641 12.741 1.00 95.94 188 TYR A CA 1
ATOM 1523 C C . TYR A 1 188 ? 2.003 -9.954 13.187 1.00 95.94 188 TYR A C 1
ATOM 1525 O O . TYR A 1 188 ? 1.928 -8.729 13.283 1.00 95.94 188 TYR A O 1
ATOM 1533 N N . ARG A 1 189 ? 0.974 -10.752 13.488 1.00 95.69 189 ARG A N 1
ATOM 1534 C CA . ARG A 1 189 ? -0.337 -10.225 13.884 1.00 95.69 189 ARG A CA 1
ATOM 1535 C C . ARG A 1 189 ? -0.255 -9.364 15.144 1.00 95.69 189 ARG A C 1
ATOM 1537 O O . ARG A 1 189 ? -0.882 -8.316 15.194 1.00 95.69 189 ARG A O 1
ATOM 1544 N N . ALA A 1 190 ? 0.548 -9.781 16.122 1.00 93.75 190 ALA A N 1
ATOM 1545 C CA . ALA A 1 190 ? 0.708 -9.057 17.380 1.00 93.75 190 ALA A CA 1
ATOM 1546 C C . ALA A 1 190 ? 1.260 -7.634 17.177 1.00 93.75 190 ALA A C 1
ATOM 1548 O O . ALA A 1 190 ? 0.763 -6.695 17.787 1.00 93.75 190 ALA A O 1
ATOM 1549 N N . GLU A 1 191 ? 2.242 -7.458 16.290 1.00 95.62 191 GLU A N 1
ATOM 1550 C CA . GLU A 1 191 ? 2.826 -6.144 15.981 1.00 95.62 191 GLU A CA 1
ATOM 1551 C C . GLU A 1 191 ? 1.843 -5.252 15.223 1.00 95.62 191 GLU A C 1
ATOM 1553 O O . GLU A 1 191 ? 1.739 -4.058 15.499 1.00 95.62 191 GLU A O 1
ATOM 1558 N N . TYR A 1 192 ? 1.089 -5.841 14.291 1.00 97.12 192 TYR A N 1
ATOM 1559 C CA . TYR A 1 192 ? 0.011 -5.148 13.596 1.00 97.12 192 TYR A CA 1
ATOM 1560 C C . TYR A 1 192 ? -1.067 -4.666 14.574 1.00 97.12 192 TYR A C 1
ATOM 1562 O O . TYR A 1 192 ? -1.420 -3.488 14.557 1.00 97.12 192 TYR A O 1
ATOM 1570 N N . ASP A 1 193 ? -1.554 -5.547 15.450 1.00 96.56 193 ASP A N 1
ATOM 1571 C CA . ASP A 1 193 ? -2.593 -5.219 16.427 1.00 96.56 193 ASP A CA 1
ATOM 1572 C C . ASP A 1 193 ? -2.099 -4.152 17.426 1.00 96.56 193 ASP A C 1
ATOM 1574 O O . ASP A 1 193 ? -2.823 -3.191 17.693 1.00 96.56 193 ASP A O 1
ATOM 1578 N N . ALA A 1 194 ? -0.845 -4.238 17.888 1.00 96.25 194 ALA A N 1
ATOM 1579 C CA . ALA A 1 194 ? -0.228 -3.221 18.745 1.00 96.25 194 ALA A CA 1
ATOM 1580 C C . ALA A 1 194 ? -0.101 -1.855 18.045 1.00 96.25 194 ALA A C 1
ATOM 1582 O O . ALA A 1 194 ? -0.362 -0.815 18.653 1.00 96.25 194 ALA A O 1
ATOM 1583 N N . LEU A 1 195 ? 0.252 -1.833 16.754 1.00 97.69 195 LEU A N 1
ATOM 1584 C CA . LEU A 1 195 ? 0.292 -0.595 15.973 1.00 97.69 195 LEU A CA 1
ATOM 1585 C C . LEU A 1 195 ? -1.109 0.023 15.838 1.00 97.69 195 LEU A C 1
ATOM 1587 O O . LEU A 1 195 ? -1.274 1.229 16.024 1.00 97.69 195 LEU A O 1
ATOM 1591 N N . LEU A 1 196 ? -2.129 -0.799 15.567 1.00 97.50 196 LEU A N 1
ATOM 1592 C CA . LEU A 1 196 ? -3.519 -0.344 15.495 1.00 97.50 196 LEU A CA 1
ATOM 1593 C C . LEU A 1 196 ? -4.030 0.208 16.831 1.00 97.50 196 LEU A C 1
ATOM 1595 O O . LEU A 1 196 ? -4.785 1.185 16.844 1.00 97.50 196 LEU A O 1
ATOM 1599 N N . GLU A 1 197 ? -3.634 -0.404 17.946 1.00 96.56 197 GLU A N 1
ATOM 1600 C CA . GLU A 1 197 ? -3.923 0.095 19.289 1.00 96.56 197 GLU A CA 1
ATOM 1601 C C . GLU A 1 197 ? -3.241 1.445 19.535 1.00 96.56 197 GLU A C 1
ATOM 1603 O O . GLU A 1 197 ? -3.897 2.388 19.977 1.00 96.56 197 GLU A O 1
ATOM 1608 N N . GLY A 1 198 ? -1.974 1.585 19.130 1.00 97.00 198 GLY A N 1
ATOM 1609 C CA . GLY A 1 198 ? -1.234 2.848 19.174 1.00 97.00 198 GLY A CA 1
ATOM 1610 C C . GLY A 1 198 ? -1.860 3.972 18.339 1.00 97.00 198 GLY A C 1
ATOM 1611 O O . GLY A 1 198 ? -1.648 5.148 18.636 1.00 97.00 198 GLY A O 1
ATOM 1612 N N . TRP A 1 199 ? -2.661 3.643 17.322 1.00 97.56 199 TRP A N 1
ATOM 1613 C CA . TRP A 1 199 ? -3.457 4.622 16.573 1.00 97.56 199 TRP A CA 1
ATOM 1614 C C . TRP A 1 199 ? -4.821 4.917 17.211 1.00 97.56 199 TRP A C 1
ATOM 1616 O O . TRP A 1 199 ? -5.413 5.965 16.950 1.00 97.56 199 TRP A O 1
ATOM 1626 N N . GLY A 1 200 ? -5.330 4.016 18.051 1.00 97.06 200 GLY A N 1
ATOM 1627 C CA . GLY A 1 200 ? -6.677 4.079 18.616 1.00 97.06 200 GLY A CA 1
ATOM 1628 C C . GLY A 1 200 ? -7.765 3.474 17.720 1.00 97.06 200 GLY A C 1
ATOM 1629 O O . GLY A 1 200 ? -8.932 3.854 17.825 1.00 97.06 200 GLY A O 1
ATOM 1630 N N . VAL A 1 201 ? -7.418 2.555 16.808 1.00 96.12 201 VAL A N 1
ATOM 1631 C CA . VAL A 1 201 ? -8.383 1.923 15.883 1.00 96.12 201 VAL A CA 1
ATOM 1632 C C . VAL A 1 201 ? -9.462 1.100 16.609 1.00 96.12 201 VAL A C 1
ATOM 1634 O O . VAL A 1 201 ? -10.634 1.233 16.242 1.00 96.12 201 VAL A O 1
ATOM 1637 N N . PRO A 1 202 ? -9.158 0.276 17.635 1.00 95.50 202 PRO A N 1
ATOM 1638 C CA . PRO A 1 202 ? -10.196 -0.441 18.385 1.00 95.50 202 PRO A CA 1
ATOM 1639 C C . PRO A 1 202 ? -11.230 0.498 19.030 1.00 95.50 202 PRO A C 1
ATOM 1641 O O . PRO A 1 202 ? -12.440 0.255 18.965 1.00 95.50 202 PRO A O 1
ATOM 1644 N N . GLN A 1 203 ? -10.762 1.609 19.601 1.00 95.25 203 GLN A N 1
ATOM 1645 C CA . GLN A 1 203 ? -11.597 2.640 20.209 1.00 95.25 203 GLN A CA 1
ATOM 1646 C C . GLN A 1 203 ? -12.425 3.358 19.136 1.00 95.25 203 GLN A C 1
ATOM 1648 O O . GLN A 1 203 ? -13.636 3.491 19.299 1.00 95.25 203 GLN A O 1
ATOM 1653 N N . GLN A 1 204 ? -11.821 3.736 18.004 1.00 95.94 204 GLN A N 1
ATOM 1654 C CA . GLN A 1 204 ? -12.525 4.332 16.864 1.00 95.94 204 GLN A CA 1
ATOM 1655 C C . GLN A 1 204 ? -13.674 3.441 16.370 1.00 95.94 204 GLN A C 1
ATOM 1657 O O . GLN A 1 204 ? -14.792 3.925 16.192 1.00 95.94 204 GLN A O 1
ATOM 1662 N N . ARG A 1 205 ? -13.437 2.133 16.205 1.00 94.25 205 ARG A N 1
ATOM 1663 C CA . ARG A 1 205 ? -14.472 1.165 15.797 1.00 94.25 205 ARG A CA 1
ATOM 1664 C C . ARG A 1 205 ? -15.606 1.079 16.814 1.00 94.25 205 ARG A C 1
ATOM 1666 O O . ARG A 1 205 ? -16.773 1.064 16.427 1.00 94.25 205 ARG A O 1
ATOM 1673 N N . SER A 1 206 ? -15.270 1.060 18.102 1.00 93.31 206 SER A N 1
ATOM 1674 C CA . SER A 1 206 ? -16.255 1.032 19.190 1.00 93.31 206 SER A CA 1
ATOM 1675 C C . SER A 1 206 ? -17.117 2.299 19.195 1.00 93.31 206 SER A C 1
ATOM 1677 O O . SER A 1 206 ? -18.341 2.216 19.294 1.00 93.31 206 SER A O 1
ATOM 1679 N N . LEU A 1 207 ? -16.495 3.466 18.999 1.00 93.44 207 LEU A N 1
ATOM 1680 C CA . LEU A 1 207 ? -17.182 4.752 18.873 1.00 93.44 207 LEU A CA 1
ATOM 1681 C C . LEU A 1 207 ? -18.092 4.796 17.640 1.00 93.44 207 LEU A C 1
ATOM 1683 O O . LEU A 1 207 ? -19.230 5.251 17.741 1.00 93.44 207 LEU A O 1
ATOM 1687 N N . GLN A 1 208 ? -17.633 4.284 16.497 1.00 92.19 208 GLN A N 1
ATOM 1688 C CA . GLN A 1 208 ? -18.433 4.213 15.274 1.00 92.19 208 GLN A CA 1
ATOM 1689 C C . GLN A 1 208 ? -19.646 3.286 15.455 1.00 92.19 208 GLN A C 1
ATOM 1691 O O . GLN A 1 208 ? -20.756 3.634 15.057 1.00 92.19 208 GLN A O 1
ATOM 1696 N N . ALA A 1 209 ? -19.471 2.133 16.106 1.00 91.06 209 ALA A N 1
ATOM 1697 C CA . ALA A 1 209 ? -20.573 1.225 16.418 1.00 91.06 209 ALA A CA 1
ATOM 1698 C C . ALA A 1 209 ? -21.592 1.860 17.382 1.00 91.06 209 ALA A C 1
ATOM 1700 O O . ALA A 1 209 ? -22.799 1.711 17.190 1.00 91.06 209 ALA A O 1
ATOM 1701 N N . ALA A 1 210 ? -21.126 2.592 18.400 1.00 90.75 210 ALA A N 1
ATOM 1702 C CA . ALA A 1 210 ? -21.996 3.336 19.309 1.00 90.75 210 ALA A CA 1
ATOM 1703 C C . ALA A 1 210 ? -22.762 4.451 18.580 1.00 90.75 210 ALA A C 1
ATOM 1705 O O . ALA A 1 210 ? -23.967 4.590 18.773 1.00 90.75 210 ALA A O 1
ATOM 1706 N N . ARG A 1 211 ? -22.091 5.195 17.690 1.00 92.00 211 ARG A N 1
ATOM 1707 C CA . ARG A 1 211 ? -22.714 6.224 16.848 1.00 92.00 211 ARG A CA 1
ATOM 1708 C C . ARG A 1 211 ? -23.855 5.649 16.006 1.00 92.00 211 ARG A C 1
ATOM 1710 O O . ARG A 1 211 ? -24.951 6.201 16.033 1.00 92.00 211 ARG A O 1
ATOM 1717 N N . LEU A 1 212 ? -23.623 4.525 15.324 1.00 90.19 212 LEU A N 1
ATOM 1718 C CA . LEU A 1 212 ? -24.646 3.863 14.504 1.00 90.19 212 LEU A CA 1
ATOM 1719 C C . LEU A 1 212 ? -25.865 3.425 15.332 1.00 90.19 212 LEU A C 1
ATOM 1721 O O . LEU A 1 212 ? -26.993 3.528 14.862 1.00 90.19 212 LEU A O 1
ATOM 1725 N N . LYS A 1 213 ? -25.667 2.996 16.587 1.00 91.19 213 LYS A N 1
ATOM 1726 C CA . LYS A 1 213 ? -26.769 2.651 17.508 1.00 91.19 213 LYS A CA 1
ATOM 1727 C C . LYS A 1 213 ? -27.587 3.861 17.971 1.00 91.19 213 LYS A C 1
ATOM 1729 O O . LYS A 1 213 ? -28.730 3.692 18.382 1.00 91.19 213 LYS A O 1
ATOM 1734 N N . LEU A 1 214 ? -27.019 5.066 17.923 1.00 89.75 214 LEU A N 1
ATOM 1735 C CA . LEU A 1 214 ? -27.669 6.318 18.327 1.00 89.75 214 LEU A CA 1
ATOM 1736 C C . LEU A 1 214 ? -28.369 7.041 17.155 1.00 89.75 214 LEU A C 1
ATOM 1738 O O . LEU A 1 214 ? -28.699 8.224 17.279 1.00 89.75 214 LEU A O 1
ATOM 1742 N N . ASN A 1 215 ? -28.601 6.338 16.036 1.00 85.62 215 ASN A N 1
ATOM 1743 C CA . ASN A 1 215 ? -29.339 6.804 14.854 1.00 85.62 215 ASN A CA 1
ATOM 1744 C C . ASN A 1 215 ? -28.853 8.151 14.281 1.00 85.62 215 ASN A C 1
ATOM 1746 O O . ASN A 1 215 ? -29.669 8.966 13.857 1.00 85.62 215 ASN A O 1
ATOM 1750 N N . ASP A 1 216 ? -27.538 8.406 14.296 1.00 78.94 216 ASP A N 1
ATOM 1751 C CA . ASP A 1 216 ? -26.913 9.605 13.706 1.00 78.94 216 ASP A CA 1
ATOM 1752 C C . ASP A 1 216 ? -27.558 10.944 14.124 1.00 78.94 216 ASP A C 1
ATOM 1754 O O . ASP A 1 216 ? -27.622 11.910 13.363 1.00 78.94 216 ASP A O 1
ATOM 1758 N N . SER A 1 217 ? -28.030 11.042 15.371 1.00 89.88 217 SER A N 1
ATOM 1759 C CA . SER A 1 217 ? -28.475 12.333 15.902 1.00 89.88 217 SER A CA 1
ATOM 1760 C C . SER A 1 217 ? -27.315 13.340 15.946 1.00 89.88 217 SER A C 1
ATOM 1762 O O . SER A 1 217 ? -26.169 12.984 16.220 1.00 89.88 217 SER A O 1
ATOM 1764 N N . LYS A 1 218 ? -27.606 14.637 15.781 1.00 90.94 218 LYS A N 1
ATOM 1765 C CA . LYS A 1 218 ? -26.599 15.714 15.893 1.00 90.94 218 LYS A CA 1
ATOM 1766 C C . LYS A 1 218 ? -25.824 15.675 17.223 1.00 90.94 218 LYS A C 1
ATOM 1768 O O . LYS A 1 218 ? -24.640 16.013 17.279 1.00 90.94 218 LYS A O 1
ATOM 1773 N N . ALA A 1 219 ? -26.485 15.248 18.302 1.00 88.06 219 ALA A N 1
ATOM 1774 C CA . ALA A 1 219 ? -25.851 15.032 19.601 1.00 88.06 219 ALA A CA 1
ATOM 1775 C C . ALA A 1 219 ? -24.845 13.868 19.554 1.00 88.06 219 ALA A C 1
ATOM 1777 O O . ALA A 1 219 ? -23.719 14.021 20.027 1.00 88.06 219 ALA A O 1
ATOM 1778 N N . ALA A 1 220 ? -25.208 12.745 18.925 1.00 88.56 220 ALA A N 1
ATOM 1779 C CA . ALA A 1 220 ? -24.308 11.614 18.714 1.00 88.56 220 ALA A CA 1
ATOM 1780 C C . ALA A 1 220 ? -23.106 11.985 17.832 1.00 88.56 220 ALA A C 1
ATOM 1782 O O . ALA A 1 220 ? -21.986 11.604 18.157 1.00 88.56 220 ALA A O 1
ATOM 1783 N N . GLU A 1 221 ? -23.296 12.785 16.777 1.00 89.88 221 GLU A N 1
ATOM 1784 C CA . GLU A 1 221 ? -22.185 13.290 15.956 1.00 89.88 221 GLU A CA 1
ATOM 1785 C C . GLU A 1 221 ? -21.227 14.177 16.759 1.00 89.88 221 GLU A C 1
ATOM 1787 O O . GLU A 1 221 ? -20.009 14.049 16.640 1.00 89.88 221 GLU A O 1
ATOM 1792 N N . THR A 1 222 ? -21.769 15.047 17.617 1.00 91.31 222 THR A N 1
ATOM 1793 C CA . THR A 1 222 ? -20.967 15.941 18.465 1.00 91.31 222 THR A CA 1
ATOM 1794 C C . THR A 1 222 ? -20.150 15.149 19.489 1.00 91.31 222 THR A C 1
ATOM 1796 O O . THR A 1 222 ? -18.956 15.405 19.658 1.00 91.31 222 THR A O 1
ATOM 1799 N N . LEU A 1 223 ? -20.768 14.153 20.135 1.00 90.25 223 LEU A N 1
ATOM 1800 C CA . LEU A 1 223 ? -20.094 13.249 21.072 1.00 90.25 223 LEU A CA 1
ATOM 1801 C C . LEU A 1 223 ? -19.042 12.388 20.368 1.00 90.25 223 LEU A C 1
ATOM 1803 O O . LEU A 1 223 ? -17.929 12.252 20.871 1.00 90.25 223 LEU A O 1
ATOM 1807 N N . TYR A 1 224 ? -19.358 11.865 19.183 1.00 92.06 224 TYR A N 1
ATOM 1808 C CA . TYR A 1 224 ? -18.426 11.096 18.364 1.00 92.06 224 TYR A CA 1
ATOM 1809 C C . TYR A 1 224 ? -17.206 11.935 17.972 1.00 92.06 224 TYR A C 1
ATOM 1811 O O . TYR A 1 224 ? -16.075 11.505 18.180 1.00 92.06 224 TYR A O 1
ATOM 1819 N N . ALA A 1 225 ? -17.408 13.163 17.486 1.00 92.62 225 ALA A N 1
ATOM 1820 C CA . ALA A 1 225 ? -16.316 14.073 17.146 1.00 92.62 225 ALA A CA 1
ATOM 1821 C C . ALA A 1 225 ? -15.454 14.436 18.368 1.00 92.62 225 ALA A C 1
ATOM 1823 O O . ALA A 1 225 ? -14.232 14.536 18.255 1.00 92.62 225 ALA A O 1
ATOM 1824 N N . ALA A 1 226 ? -16.064 14.617 19.545 1.00 93.06 226 ALA A N 1
ATOM 1825 C CA . ALA A 1 226 ? -15.329 14.856 20.784 1.00 93.06 226 ALA A CA 1
ATOM 1826 C C . ALA A 1 226 ? -14.494 13.637 21.205 1.00 93.06 226 ALA A C 1
ATOM 1828 O O . ALA A 1 226 ? -13.314 13.792 21.509 1.00 93.06 226 ALA A O 1
ATOM 1829 N N . ALA A 1 227 ? -15.075 12.438 21.159 1.00 93.00 227 ALA A N 1
ATOM 1830 C CA . ALA A 1 227 ? -14.391 11.203 21.517 1.00 93.00 227 ALA A CA 1
ATOM 1831 C C . ALA A 1 227 ? -13.275 10.848 20.521 1.00 93.00 227 ALA A C 1
ATOM 1833 O O . ALA A 1 227 ? -12.188 10.464 20.942 1.00 93.00 227 ALA A O 1
ATOM 1834 N N . LEU A 1 228 ? -13.476 11.067 19.218 1.00 93.31 228 LEU A N 1
ATOM 1835 C CA . LEU A 1 228 ? -12.420 10.901 18.217 1.00 93.31 228 LEU A CA 1
ATOM 1836 C C . LEU A 1 228 ? -11.192 11.759 18.533 1.00 93.31 228 LEU A C 1
ATOM 1838 O O . LEU A 1 228 ? -10.075 11.269 18.444 1.00 93.31 228 LEU A O 1
ATOM 1842 N N . ARG A 1 229 ? -11.377 13.016 18.954 1.00 94.75 229 ARG A N 1
ATOM 1843 C CA . ARG A 1 229 ? -10.253 13.900 19.314 1.00 94.75 229 ARG A CA 1
ATOM 1844 C C . ARG A 1 229 ? -9.437 13.409 20.513 1.00 94.75 229 ARG A C 1
ATOM 1846 O O . ARG A 1 229 ? -8.312 13.862 20.674 1.00 94.75 229 ARG A O 1
ATOM 1853 N N . SER A 1 230 ? -9.987 12.517 21.338 1.00 94.25 230 SER A N 1
ATOM 1854 C CA . SER A 1 230 ? -9.262 11.900 22.458 1.00 94.25 230 SER A CA 1
ATOM 1855 C C . SER A 1 230 ? -8.449 10.662 22.075 1.00 94.25 230 SER A C 1
ATOM 1857 O O . SER A 1 230 ? -7.731 10.127 22.917 1.00 94.25 230 SER A O 1
ATOM 1859 N N . LEU A 1 231 ? -8.550 10.188 20.828 1.00 95.25 231 LEU A N 1
ATOM 1860 C CA . LEU A 1 231 ? -7.732 9.071 20.365 1.00 95.25 231 LEU A CA 1
ATOM 1861 C C . LEU A 1 231 ? -6.253 9.480 20.282 1.00 95.25 231 LEU A C 1
ATOM 1863 O O . LEU A 1 231 ? -5.966 10.649 20.024 1.00 95.25 231 LEU A O 1
ATOM 1867 N N . PRO A 1 232 ? -5.310 8.530 20.425 1.00 95.81 232 PRO A N 1
ATOM 1868 C CA . PRO A 1 232 ? -3.886 8.830 20.306 1.00 95.81 232 PRO A CA 1
ATOM 1869 C C . PRO A 1 232 ? -3.509 9.418 18.939 1.00 95.81 232 PRO A C 1
ATOM 1871 O O . PRO A 1 232 ? -2.766 10.394 18.876 1.00 95.81 232 PRO A O 1
ATOM 1874 N N . GLN A 1 233 ? -4.021 8.835 17.843 1.00 97.31 233 GLN A N 1
ATOM 1875 C CA . GLN A 1 233 ? -3.745 9.283 16.470 1.00 97.31 233 GLN A CA 1
ATOM 1876 C C . GLN A 1 233 ? -5.017 9.208 15.603 1.00 97.31 233 GLN A C 1
ATOM 1878 O O . GLN A 1 233 ? -5.143 8.336 14.737 1.00 97.31 233 GLN A O 1
ATOM 1883 N N . PRO A 1 234 ? -5.986 10.119 15.811 1.00 96.88 234 PRO A N 1
ATOM 1884 C CA . PRO A 1 234 ? -7.304 10.027 15.185 1.00 96.88 234 PRO A CA 1
ATOM 1885 C C . PRO A 1 234 ? -7.255 10.068 13.659 1.00 96.88 234 PRO A C 1
ATOM 1887 O O . PRO A 1 234 ? -8.016 9.360 13.005 1.00 96.88 234 PRO A O 1
ATOM 1890 N N . GLU A 1 235 ? -6.352 10.864 13.082 1.00 97.69 235 GLU A N 1
ATOM 1891 C CA . GLU A 1 235 ? -6.216 10.976 11.627 1.00 97.69 235 GLU A CA 1
ATOM 1892 C C . GLU A 1 235 ? -5.776 9.655 10.986 1.00 97.69 235 GLU A C 1
ATOM 1894 O O . GLU A 1 235 ? -6.325 9.268 9.953 1.00 97.69 235 GLU A O 1
ATOM 1899 N N . LEU A 1 236 ? -4.834 8.936 11.611 1.00 98.12 236 LEU A N 1
ATOM 1900 C CA . LEU A 1 236 ? -4.376 7.632 11.126 1.00 98.12 236 LEU A CA 1
ATOM 1901 C C . LEU A 1 236 ? -5.465 6.571 11.295 1.00 98.12 236 LEU A C 1
ATOM 1903 O O . LEU A 1 236 ? -5.742 5.817 10.361 1.00 98.12 236 LEU A O 1
ATOM 1907 N N . ALA A 1 237 ? -6.131 6.547 12.454 1.00 97.31 237 ALA A N 1
ATOM 1908 C CA . ALA A 1 237 ? -7.209 5.600 12.719 1.00 97.31 237 ALA A CA 1
ATOM 1909 C C . ALA A 1 237 ? -8.366 5.746 11.717 1.00 97.31 237 ALA A C 1
ATOM 1911 O O . ALA A 1 237 ? -8.828 4.747 11.164 1.00 97.31 237 ALA A O 1
ATOM 1912 N N . LEU A 1 238 ? -8.797 6.982 11.441 1.00 96.56 238 LEU A N 1
ATOM 1913 C CA . LEU A 1 238 ? -9.844 7.270 10.458 1.00 96.56 238 LEU A CA 1
ATOM 1914 C C . LEU A 1 238 ? -9.394 6.932 9.037 1.00 96.56 238 LEU A C 1
ATOM 1916 O O . LEU A 1 238 ? -10.104 6.223 8.332 1.00 96.56 238 LEU A O 1
ATOM 1920 N N . ALA A 1 239 ? -8.199 7.366 8.625 1.00 97.56 239 ALA A N 1
ATOM 1921 C CA . ALA A 1 239 ? -7.696 7.091 7.281 1.00 97.56 239 ALA A CA 1
ATOM 1922 C C . ALA A 1 239 ? -7.567 5.584 7.001 1.00 97.56 239 ALA A C 1
ATOM 1924 O O . ALA A 1 239 ? -7.877 5.130 5.897 1.00 97.56 239 ALA A O 1
ATOM 1925 N N . TRP A 1 240 ? -7.136 4.805 7.998 1.00 97.75 240 TRP A N 1
ATOM 1926 C CA . TRP A 1 240 ? -7.062 3.351 7.896 1.00 97.75 240 TRP A CA 1
ATOM 1927 C C . TRP A 1 240 ? -8.449 2.696 7.865 1.00 97.75 240 TRP A C 1
ATOM 1929 O O . TRP A 1 240 ? -8.696 1.821 7.033 1.00 97.75 240 TRP A O 1
ATOM 1939 N N . ALA A 1 241 ? -9.379 3.138 8.717 1.00 95.62 241 ALA A N 1
ATOM 1940 C CA . ALA A 1 241 ? -10.758 2.647 8.714 1.00 95.62 241 ALA A CA 1
ATOM 1941 C C . ALA A 1 241 ? -11.473 2.934 7.379 1.00 95.62 241 ALA A C 1
ATOM 1943 O O . ALA A 1 241 ? -12.122 2.045 6.821 1.00 95.62 241 ALA A O 1
ATOM 1944 N N . ASP A 1 242 ? -11.298 4.133 6.822 1.00 95.69 242 ASP A N 1
ATOM 1945 C CA . ASP A 1 242 ? -11.830 4.527 5.514 1.00 95.69 242 ASP A CA 1
ATOM 1946 C C . ASP A 1 242 ? -11.239 3.674 4.383 1.00 95.69 242 ASP A C 1
ATOM 1948 O O . ASP A 1 242 ? -11.946 3.254 3.466 1.00 95.69 242 ASP A O 1
ATOM 1952 N N . TYR A 1 243 ? -9.939 3.370 4.449 1.00 96.88 243 TYR A N 1
ATOM 1953 C CA . TYR A 1 243 ? -9.285 2.501 3.471 1.00 96.88 243 TYR A CA 1
ATOM 1954 C C . TYR A 1 243 ? -9.839 1.070 3.500 1.00 96.88 243 TYR A C 1
ATOM 1956 O O . TYR A 1 243 ? -10.170 0.521 2.447 1.00 96.88 243 TYR A O 1
ATOM 1964 N N . LEU A 1 244 ? -9.980 0.476 4.691 1.00 95.75 244 LEU A N 1
ATOM 1965 C CA . LEU A 1 244 ? -10.477 -0.895 4.845 1.00 95.75 244 LEU A CA 1
ATOM 1966 C C . LEU A 1 244 ? -11.975 -1.033 4.540 1.00 95.75 244 LEU A C 1
ATOM 1968 O O . LEU A 1 244 ? -12.395 -2.072 4.036 1.00 95.75 244 LEU A O 1
ATOM 1972 N N . SER A 1 245 ? -12.775 -0.001 4.814 1.00 92.50 245 SER A N 1
ATOM 1973 C CA . SER A 1 245 ? -14.219 0.003 4.527 1.00 92.50 245 SER A CA 1
ATOM 1974 C C . SER A 1 245 ? -14.555 0.235 3.049 1.00 92.50 245 SER A C 1
ATOM 1976 O O . SER A 1 245 ? -15.688 -0.004 2.626 1.00 92.50 245 SER A O 1
ATOM 1978 N N . GLY A 1 246 ? -13.585 0.665 2.237 1.00 89.88 246 GLY A N 1
ATOM 1979 C CA . GLY A 1 246 ? -13.767 0.853 0.803 1.00 89.88 246 GLY A CA 1
ATOM 1980 C C . GLY A 1 246 ? -14.161 -0.445 0.093 1.00 89.88 246 GLY A C 1
ATOM 1981 O O . GLY A 1 246 ? -13.453 -1.445 0.173 1.00 89.88 246 GLY A O 1
ATOM 1982 N N . SER A 1 247 ? -15.253 -0.407 -0.679 1.00 83.69 247 SER A N 1
ATOM 1983 C CA . SER A 1 247 ? -15.800 -1.564 -1.415 1.00 83.69 247 SER A CA 1
ATOM 1984 C C . SER A 1 247 ? -14.906 -2.102 -2.535 1.00 83.69 247 SER A C 1
ATOM 1986 O O . SER A 1 247 ? -15.192 -3.143 -3.125 1.00 83.69 247 SER A O 1
ATOM 1988 N N . ARG A 1 248 ? -13.842 -1.373 -2.877 1.00 88.19 248 ARG A N 1
ATOM 1989 C CA . ARG A 1 248 ? -12.861 -1.759 -3.886 1.00 88.19 248 ARG A CA 1
ATOM 1990 C C . ARG A 1 248 ? -11.469 -1.491 -3.352 1.00 88.19 248 ARG A C 1
ATOM 1992 O O . ARG A 1 248 ? -11.200 -0.392 -2.861 1.00 88.19 248 ARG A O 1
ATOM 1999 N N . LEU A 1 249 ? -10.580 -2.459 -3.552 1.00 90.25 249 LEU A N 1
ATOM 2000 C CA . LEU A 1 249 ? -9.156 -2.248 -3.372 1.00 90.25 249 LEU A CA 1
ATOM 2001 C C . LEU A 1 249 ? -8.705 -1.124 -4.309 1.00 90.25 249 LEU A C 1
ATOM 2003 O O . LEU A 1 249 ? -8.911 -1.181 -5.522 1.00 90.25 249 LEU A O 1
ATOM 2007 N N . GLY A 1 250 ? -8.105 -0.083 -3.744 1.00 91.31 250 GLY A N 1
ATOM 2008 C CA . GLY A 1 250 ? -7.506 0.985 -4.527 1.00 91.31 250 GLY A CA 1
ATOM 2009 C C . GLY A 1 250 ? -6.134 1.309 -3.981 1.00 91.31 250 GLY A C 1
ATOM 2010 O O . GLY A 1 250 ? -5.974 1.391 -2.767 1.00 91.31 250 GLY A O 1
ATOM 2011 N N . ALA A 1 251 ? -5.182 1.566 -4.867 1.00 94.62 251 ALA A N 1
ATOM 2012 C CA . ALA A 1 251 ? -3.798 1.712 -4.458 1.00 94.62 251 ALA A CA 1
ATOM 2013 C C . ALA A 1 251 ? -3.574 2.879 -3.478 1.00 94.62 251 ALA A C 1
ATOM 2015 O O . ALA A 1 251 ? -4.220 3.933 -3.602 1.00 94.62 251 ALA A O 1
ATOM 2016 N N . VAL A 1 252 ? -2.670 2.706 -2.509 1.00 97.38 252 VAL A N 1
ATOM 2017 C CA . VAL A 1 252 ? -2.153 3.814 -1.686 1.00 97.38 252 VAL A CA 1
ATOM 2018 C C . VAL A 1 252 ? -1.013 4.492 -2.433 1.00 97.38 252 VAL A C 1
ATOM 2020 O O . VAL A 1 252 ? -0.989 5.715 -2.554 1.00 97.38 252 VAL A O 1
ATOM 2023 N N . PHE A 1 253 ? -0.113 3.710 -3.015 1.00 98.00 253 PHE A N 1
ATOM 2024 C CA . PHE A 1 253 ? 0.977 4.156 -3.859 1.00 98.00 253 PHE A CA 1
ATOM 2025 C C . PHE A 1 253 ? 0.842 3.630 -5.288 1.00 98.00 253 PHE A C 1
ATOM 2027 O O . PHE A 1 253 ? 0.488 2.484 -5.528 1.00 98.00 253 PHE A O 1
ATOM 2034 N N . GLN A 1 254 ? 1.188 4.464 -6.263 1.00 96.38 254 GLN A N 1
ATOM 2035 C CA . GLN A 1 254 ? 1.141 4.128 -7.679 1.00 96.38 254 GLN A CA 1
ATOM 2036 C C . GLN A 1 254 ? 2.476 4.448 -8.352 1.00 96.38 254 GLN A C 1
ATOM 2038 O O . GLN A 1 254 ? 3.119 5.458 -8.050 1.00 96.38 254 GLN A O 1
ATOM 2043 N N . LEU A 1 255 ? 2.881 3.598 -9.298 1.00 94.38 255 LEU A N 1
ATOM 2044 C CA . LEU A 1 255 ? 3.998 3.887 -10.189 1.00 94.38 255 LEU A CA 1
ATOM 2045 C C . LEU A 1 255 ? 3.626 5.032 -11.143 1.00 94.38 255 LEU A C 1
ATOM 2047 O O . LEU A 1 255 ? 2.676 4.928 -11.917 1.00 94.38 255 LEU A O 1
ATOM 2051 N N . ASP A 1 256 ? 4.427 6.092 -11.133 1.00 93.00 256 ASP A N 1
ATOM 2052 C CA . ASP A 1 256 ? 4.476 7.122 -12.164 1.00 93.00 256 ASP A CA 1
ATOM 2053 C C . ASP A 1 256 ? 5.561 6.738 -13.192 1.00 93.00 256 ASP A C 1
ATOM 2055 O O . ASP A 1 256 ? 6.755 6.981 -12.962 1.00 93.00 256 ASP A O 1
ATOM 2059 N N . PRO A 1 257 ? 5.187 6.141 -14.342 1.00 84.12 257 PRO A N 1
ATOM 2060 C CA . PRO A 1 257 ? 6.151 5.661 -15.329 1.00 84.12 257 PRO A CA 1
ATOM 2061 C C . PRO A 1 257 ? 6.888 6.800 -16.039 1.00 84.12 257 PRO A C 1
ATOM 2063 O O . PRO A 1 257 ? 7.920 6.555 -16.660 1.00 84.12 257 PRO A O 1
ATOM 2066 N N . ARG A 1 258 ? 6.376 8.039 -15.976 1.00 85.25 258 ARG A N 1
ATOM 2067 C CA . ARG A 1 258 ? 7.037 9.204 -16.581 1.00 85.25 258 ARG A CA 1
ATOM 2068 C C . ARG A 1 258 ? 8.188 9.695 -15.713 1.00 85.25 258 ARG A C 1
ATOM 2070 O O . ARG A 1 258 ? 9.180 10.184 -16.241 1.00 85.25 258 ARG A O 1
ATOM 2077 N N . ARG A 1 259 ? 8.046 9.581 -14.390 1.00 85.12 259 ARG A N 1
ATOM 2078 C CA . ARG A 1 259 ? 9.050 10.031 -13.412 1.00 85.12 259 ARG A CA 1
ATOM 2079 C C . ARG A 1 259 ? 9.948 8.912 -12.888 1.00 85.12 259 ARG A C 1
ATOM 2081 O O . ARG A 1 259 ? 10.958 9.208 -12.245 1.00 85.12 259 ARG A O 1
ATOM 2088 N N . GLY A 1 260 ?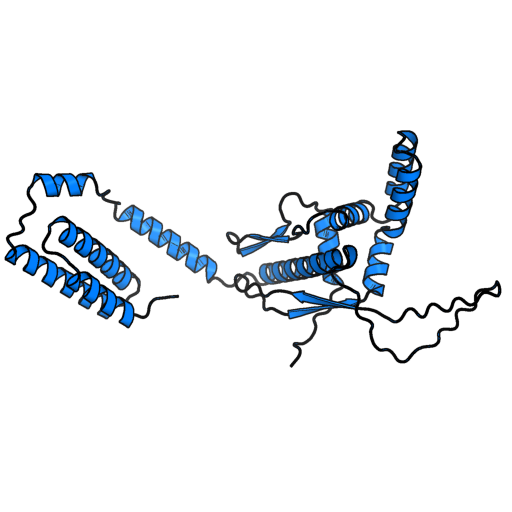 9.587 7.653 -13.145 1.00 87.62 260 GLY A N 1
ATOM 2089 C CA . GLY A 1 260 ? 10.276 6.498 -12.570 1.00 87.62 260 GLY A CA 1
ATOM 2090 C C . GLY A 1 260 ? 10.182 6.517 -11.044 1.00 87.62 260 GLY A C 1
ATOM 2091 O O . GLY A 1 260 ? 11.189 6.391 -10.348 1.00 87.62 260 GLY A O 1
ATOM 2092 N N . GLU A 1 261 ? 8.988 6.787 -10.517 1.00 93.62 261 GLU A N 1
ATOM 2093 C CA . GLU A 1 261 ? 8.759 6.988 -9.084 1.00 93.62 261 GLU A CA 1
ATOM 2094 C C . GLU A 1 261 ? 7.500 6.287 -8.614 1.00 93.62 261 GLU A C 1
ATOM 2096 O O . GLU A 1 261 ? 6.482 6.308 -9.295 1.00 93.62 261 GLU A O 1
ATOM 2101 N N . VAL A 1 262 ? 7.546 5.750 -7.401 1.00 95.56 262 VAL A N 1
ATOM 2102 C CA . VAL A 1 262 ? 6.356 5.313 -6.677 1.00 95.56 262 VAL A CA 1
ATOM 2103 C C . VAL A 1 262 ? 5.861 6.497 -5.850 1.00 95.56 262 VAL A C 1
ATOM 2105 O O . VAL A 1 262 ? 6.591 7.026 -5.007 1.00 95.56 262 VAL A O 1
ATOM 2108 N N . ARG A 1 263 ? 4.637 6.964 -6.102 1.00 96.56 263 ARG A N 1
ATOM 2109 C CA . ARG A 1 263 ? 4.054 8.165 -5.476 1.00 96.56 263 ARG A CA 1
ATOM 2110 C C . ARG A 1 263 ? 2.726 7.838 -4.814 1.00 96.56 263 ARG A C 1
ATOM 2112 O O . ARG A 1 263 ? 2.102 6.847 -5.157 1.00 96.56 263 ARG A O 1
ATOM 2119 N N . LEU A 1 264 ? 2.294 8.683 -3.879 1.00 97.50 264 LEU A N 1
ATOM 2120 C CA . LEU A 1 264 ? 0.946 8.606 -3.315 1.00 97.50 264 LEU A CA 1
ATOM 2121 C C . LEU A 1 264 ? -0.078 8.682 -4.458 1.00 97.50 264 LEU A C 1
ATOM 2123 O O . LEU A 1 264 ? 0.002 9.590 -5.292 1.00 97.50 264 LEU A O 1
ATOM 2127 N N . ALA A 1 265 ? -0.994 7.720 -4.512 1.00 96.00 265 ALA A N 1
ATOM 2128 C CA . ALA A 1 265 ? -2.038 7.668 -5.520 1.00 96.00 265 ALA A CA 1
ATOM 2129 C C . ALA A 1 265 ? -2.962 8.891 -5.407 1.00 96.00 265 ALA A C 1
ATOM 2131 O O . ALA A 1 265 ? -3.111 9.506 -4.345 1.00 96.00 265 ALA A O 1
ATOM 2132 N N . ALA A 1 266 ? -3.586 9.268 -6.523 1.00 93.06 266 ALA A N 1
ATOM 2133 C CA . ALA A 1 266 ? -4.473 10.425 -6.550 1.00 93.06 266 ALA A CA 1
ATOM 2134 C C . ALA A 1 266 ? -5.624 10.261 -5.541 1.00 93.06 266 ALA A C 1
ATOM 2136 O O . ALA A 1 266 ? -6.186 9.176 -5.403 1.00 93.06 266 ALA A O 1
ATOM 2137 N N . ARG A 1 267 ? -6.004 11.360 -4.872 1.00 92.25 267 ARG A N 1
ATOM 2138 C CA . ARG A 1 267 ? -7.091 11.411 -3.872 1.00 92.25 267 ARG A CA 1
ATOM 2139 C C . ARG A 1 267 ? -6.855 10.573 -2.606 1.00 92.25 267 ARG A C 1
ATOM 2141 O O . ARG A 1 267 ? -7.798 10.335 -1.859 1.00 92.25 267 ARG A O 1
ATOM 2148 N N . ARG A 1 268 ? -5.623 10.129 -2.343 1.00 95.06 268 ARG A N 1
ATOM 2149 C CA . ARG A 1 268 ? -5.259 9.524 -1.055 1.00 95.06 268 ARG A CA 1
ATOM 2150 C C . ARG A 1 268 ? -4.773 10.591 -0.079 1.00 95.06 268 ARG A C 1
ATOM 2152 O O . ARG A 1 268 ? -4.112 11.547 -0.483 1.00 95.06 268 ARG A O 1
ATOM 2159 N N . SER A 1 269 ? -5.128 10.434 1.193 1.00 96.75 269 SER A N 1
ATOM 2160 C CA . SER A 1 269 ? -4.724 11.356 2.254 1.00 96.75 269 SER A CA 1
ATOM 2161 C C . SER A 1 269 ? -3.261 11.141 2.650 1.00 96.75 269 SER A C 1
ATOM 2163 O O . SER A 1 269 ? -2.684 10.065 2.466 1.00 96.75 269 SER A O 1
ATOM 2165 N N . THR A 1 270 ? -2.645 12.176 3.218 1.00 97.56 270 THR A N 1
ATOM 2166 C CA . THR A 1 270 ? -1.307 12.087 3.819 1.00 97.56 270 THR A CA 1
ATOM 2167 C C . THR A 1 270 ? -1.287 11.177 5.043 1.00 97.56 270 THR A C 1
ATOM 2169 O O . THR A 1 270 ? -0.293 10.487 5.240 1.00 97.56 270 THR A O 1
ATOM 2172 N N . ALA A 1 271 ? -2.388 11.114 5.797 1.00 97.88 271 ALA A N 1
ATOM 2173 C CA . ALA A 1 271 ? -2.567 10.170 6.896 1.00 97.88 271 ALA A CA 1
ATOM 2174 C C . ALA A 1 271 ? -2.526 8.714 6.401 1.00 97.88 271 ALA A C 1
ATOM 2176 O O . ALA A 1 271 ? -1.761 7.912 6.921 1.00 97.88 271 ALA A O 1
ATOM 2177 N N . LEU A 1 272 ? -3.233 8.376 5.312 1.00 98.06 272 LEU A N 1
ATOM 2178 C CA . LEU A 1 272 ? -3.180 7.018 4.752 1.00 98.06 272 LEU A CA 1
ATOM 2179 C C . LEU A 1 272 ? -1.780 6.661 4.231 1.00 98.06 272 LEU A C 1
ATOM 2181 O O . LEU A 1 272 ? -1.328 5.528 4.386 1.00 98.06 272 LEU A O 1
ATOM 2185 N N . ARG A 1 273 ? -1.073 7.632 3.637 1.00 98.12 273 ARG A N 1
ATOM 2186 C CA . ARG A 1 273 ? 0.341 7.467 3.265 1.00 98.12 273 ARG A CA 1
ATOM 2187 C C . ARG A 1 273 ? 1.181 7.079 4.480 1.00 98.12 273 ARG A C 1
ATOM 2189 O O . ARG A 1 273 ? 2.039 6.213 4.367 1.00 98.12 273 ARG A O 1
ATOM 2196 N N . GLU A 1 274 ? 0.977 7.756 5.602 1.00 98.44 274 GLU A N 1
ATOM 2197 C CA . GLU A 1 274 ? 1.709 7.505 6.837 1.00 98.44 274 GLU A CA 1
ATOM 2198 C C . GLU A 1 274 ? 1.364 6.142 7.443 1.00 98.44 274 GLU A C 1
ATOM 2200 O O . GLU A 1 274 ? 2.290 5.380 7.720 1.00 98.44 274 GLU A O 1
ATOM 2205 N N . CYS A 1 275 ? 0.078 5.774 7.512 1.00 98.19 275 CYS A N 1
ATOM 2206 C CA . CYS A 1 275 ? -0.355 4.425 7.892 1.00 98.19 275 CYS A CA 1
ATOM 2207 C C . CYS A 1 275 ? 0.377 3.357 7.074 1.00 98.19 275 CYS A C 1
ATOM 2209 O O . CYS A 1 275 ? 0.968 2.437 7.633 1.00 98.19 275 CYS A O 1
ATOM 2211 N N . ALA A 1 276 ? 0.382 3.503 5.746 1.00 98.25 276 ALA A N 1
ATOM 2212 C CA . ALA A 1 276 ? 1.013 2.544 4.851 1.00 98.25 276 ALA A CA 1
ATOM 2213 C C . ALA A 1 276 ? 2.524 2.421 5.095 1.00 98.25 276 ALA A C 1
ATOM 2215 O O . ALA A 1 276 ? 3.059 1.315 5.091 1.00 98.25 276 ALA A O 1
ATOM 2216 N N . LEU A 1 277 ? 3.219 3.538 5.333 1.00 98.44 277 LEU A N 1
ATOM 2217 C CA . LEU A 1 277 ? 4.654 3.523 5.627 1.00 98.44 277 LEU A CA 1
ATOM 2218 C C . LEU A 1 277 ? 4.962 2.879 6.984 1.00 98.44 277 LEU A C 1
ATOM 2220 O O . LEU A 1 277 ? 5.908 2.101 7.059 1.00 98.44 277 LEU A O 1
ATOM 2224 N N . GLN A 1 278 ? 4.168 3.157 8.023 1.00 98.44 278 GLN A N 1
ATOM 2225 C CA . GLN A 1 278 ? 4.330 2.521 9.336 1.00 98.44 278 GLN A CA 1
ATOM 2226 C C . GLN A 1 278 ? 4.067 1.007 9.255 1.00 98.44 278 GLN A C 1
ATOM 2228 O O . GLN A 1 278 ? 4.878 0.223 9.738 1.00 98.44 278 GLN A O 1
ATOM 2233 N N . LEU A 1 279 ? 3.012 0.582 8.547 1.00 97.75 279 LEU A N 1
ATOM 2234 C CA . LEU A 1 279 ? 2.714 -0.837 8.302 1.00 97.75 279 LEU A CA 1
ATOM 2235 C C . LEU A 1 279 ? 3.805 -1.530 7.482 1.00 97.75 279 LEU A C 1
ATOM 2237 O O . LEU A 1 279 ? 4.203 -2.647 7.795 1.00 97.75 279 LEU A O 1
ATOM 2241 N N . GLY A 1 280 ? 4.318 -0.864 6.446 1.00 95.62 280 GLY A N 1
ATOM 2242 C CA . GLY A 1 280 ? 5.459 -1.356 5.678 1.00 95.62 280 GLY A CA 1
ATOM 2243 C C . GLY A 1 280 ? 6.735 -1.470 6.517 1.00 95.62 280 GLY A C 1
ATOM 2244 O O . GLY A 1 280 ? 7.562 -2.332 6.236 1.00 95.62 280 GLY A O 1
ATOM 2245 N N . GLY A 1 281 ? 6.880 -0.634 7.550 1.00 96.12 281 GLY A N 1
ATOM 2246 C CA . GLY A 1 281 ? 7.983 -0.670 8.510 1.00 96.12 281 GLY A CA 1
ATOM 2247 C C . GLY A 1 281 ? 7.946 -1.860 9.472 1.00 96.12 281 GLY A C 1
ATOM 2248 O O . GLY A 1 281 ? 9.004 -2.259 9.946 1.00 96.12 281 GLY A O 1
ATOM 2249 N N . LEU A 1 282 ? 6.774 -2.464 9.706 1.00 94.69 282 LEU A N 1
ATOM 2250 C CA . LEU A 1 282 ? 6.647 -3.718 10.468 1.00 94.69 282 LEU A CA 1
ATOM 2251 C C . LEU A 1 282 ? 7.149 -4.940 9.683 1.00 94.69 282 LEU A C 1
ATOM 2253 O O . LEU A 1 282 ? 7.338 -6.014 10.241 1.00 94.69 282 LEU A O 1
ATOM 2257 N N . ALA A 1 283 ? 7.284 -4.815 8.363 1.00 94.50 283 ALA A N 1
ATOM 2258 C CA . ALA A 1 283 ? 7.434 -5.967 7.497 1.00 94.50 283 ALA A CA 1
ATOM 2259 C C . ALA A 1 283 ? 8.898 -6.431 7.394 1.00 94.50 283 ALA A C 1
ATOM 2261 O O . ALA A 1 283 ? 9.763 -5.722 6.875 1.00 94.50 283 ALA A O 1
ATOM 2262 N N . GLU A 1 284 ? 9.165 -7.667 7.809 1.00 93.94 284 GLU A N 1
ATOM 2263 C CA . GLU A 1 284 ? 10.478 -8.303 7.694 1.00 93.94 284 GLU A CA 1
ATOM 2264 C C . GLU A 1 284 ? 10.673 -8.917 6.303 1.00 93.94 284 GLU A C 1
ATOM 2266 O O . GLU A 1 284 ? 9.800 -9.618 5.787 1.00 93.94 284 GLU A O 1
ATOM 2271 N N . VAL A 1 285 ? 11.841 -8.709 5.687 1.00 92.44 285 VAL A N 1
ATOM 2272 C CA . VAL A 1 285 ? 12.169 -9.331 4.395 1.00 92.44 285 VAL A CA 1
ATOM 2273 C C . VAL A 1 285 ? 12.475 -10.810 4.602 1.00 92.44 285 VAL A C 1
ATOM 2275 O O . VAL A 1 285 ? 13.385 -11.168 5.345 1.00 92.44 285 VAL A O 1
ATOM 2278 N N . CYS A 1 286 ? 11.740 -11.680 3.911 1.00 86.94 286 CYS A N 1
ATOM 2279 C CA . CYS A 1 286 ? 12.016 -13.111 3.924 1.00 86.94 286 CYS A CA 1
ATOM 2280 C C . CYS A 1 286 ? 13.122 -13.460 2.917 1.00 86.94 286 CYS A C 1
ATOM 2282 O O . CYS A 1 286 ? 13.118 -12.919 1.805 1.00 86.94 286 CYS A O 1
ATOM 2284 N N . PRO A 1 287 ? 14.024 -14.402 3.247 1.00 82.31 287 PRO A N 1
ATOM 2285 C CA . PRO A 1 287 ? 14.925 -14.969 2.255 1.00 82.31 287 PRO A CA 1
ATOM 2286 C C . PRO A 1 287 ? 14.120 -15.668 1.144 1.00 82.31 287 PRO A C 1
ATOM 2288 O O . PRO A 1 287 ? 12.994 -16.121 1.390 1.00 82.31 287 PRO A O 1
ATOM 2291 N N . PRO A 1 288 ? 14.662 -15.755 -0.084 1.00 75.56 288 PRO A N 1
ATOM 2292 C CA . PRO A 1 288 ? 14.028 -16.520 -1.148 1.00 75.56 288 PRO A CA 1
ATOM 2293 C C . PRO A 1 288 ? 13.857 -17.973 -0.696 1.00 75.56 288 PRO A C 1
ATOM 2295 O O . PRO A 1 288 ? 14.786 -18.576 -0.162 1.00 75.56 288 PRO A O 1
ATOM 2298 N N . VAL A 1 289 ? 12.656 -18.521 -0.888 1.00 67.00 289 VAL A N 1
ATOM 2299 C CA . VAL A 1 289 ? 12.404 -19.948 -0.674 1.00 67.00 289 VAL A CA 1
ATOM 2300 C C . VAL A 1 289 ? 13.117 -20.681 -1.809 1.00 67.00 289 VAL A C 1
ATOM 2302 O O . VAL A 1 289 ? 12.687 -20.577 -2.958 1.00 67.00 289 VAL A O 1
ATOM 2305 N N . THR A 1 290 ? 14.253 -21.301 -1.495 1.00 54.75 290 THR A N 1
ATOM 2306 C CA . THR A 1 290 ? 15.011 -22.182 -2.398 1.00 54.75 290 THR A CA 1
ATOM 2307 C C . THR A 1 290 ? 14.313 -23.515 -2.577 1.00 54.75 290 THR A C 1
ATOM 2309 O O . THR A 1 290 ? 13.845 -24.045 -1.542 1.00 54.75 290 THR A O 1
#

Nearest PDB structures (foldseek):
  8sqq-assembly1_A  TM=9.124E-01  e=4.446E+00  Brucella abortus 2308
  3fvb-assembly1_A  TM=9.038E-01  e=4.954E+00  Brucella abortus 2308

Sequence (290 aa):
MPHSPIRRRARARALYAACKPSGRSVEATRRQLSYAAWAARTEGDWATYREIMRSLAELRDRSKADGWKPTTDEARRVRRETPRTPPVVLEREAAQRVEHDERRQRPLDPEKAARNLIRWRAEAVCEALWGVAWGTREWEHIPTRPITANVYVSDGQTTASVQTPQRLTVRVPGLHQLGIEAHHLRIYRAEYDALLEGWGVPQQRSLQAARLKLNDSKAAETLYAAALRSLPQPELALAWADYLSGSRLGAVFQLDPRRGEVRLAARRSTALRECALQLGGLAEVCPPVT

Mean predicted aligned error: 15.62 Å

pLDDT: mean 82.6, std 15.4, range [39.06, 98.44]

Radius of gyration: 32.88 Å; Cα contacts (8 Å, |Δi|>4): 288; chains: 1; bounding box: 55×45×108 Å

Organism: NCBI:txid32062

Solvent-accessible surface area (backbone atoms only — not comparable to full-atom values): 16621 Å² total; per-residue (Å²): 130,86,74,53,68,69,59,52,44,54,47,48,53,48,47,56,71,70,47,51,101,41,74,69,40,46,52,52,40,49,50,55,42,51,54,51,28,52,54,25,52,77,69,67,38,60,68,50,22,52,54,33,52,47,51,52,49,52,52,52,53,49,38,54,73,72,65,61,66,77,51,73,63,59,50,47,48,52,58,67,75,41,78,79,72,49,69,67,57,56,50,49,52,48,49,51,48,50,54,53,51,50,62,67,67,50,79,70,56,67,69,58,44,52,54,28,50,53,44,51,45,8,33,35,45,48,55,49,52,42,29,39,78,69,67,78,38,74,73,43,76,51,93,64,80,85,75,86,73,82,72,84,53,97,77,82,64,78,78,80,77,80,78,67,57,35,30,40,82,34,71,32,79,54,41,70,93,71,71,39,72,59,48,40,31,36,37,48,49,69,61,53,52,51,52,38,53,63,22,25,33,67,59,50,52,52,50,50,53,52,34,63,76,53,70,72,35,73,66,41,51,53,52,47,56,54,54,44,70,70,34,78,30,43,62,42,27,49,37,48,51,56,58,63,69,43,96,58,95,69,71,60,46,36,78,38,83,89,75,70,39,57,39,77,26,88,95,59,54,72,42,38,53,48,49,30,48,56,58,30,69,64,42,44,78,49,76,83,88,126

Secondary structure (DSSP, 8-state):
-PPPHHHHHHHHHHHHHT--SSHHHHHHHHHHHHHHHHHHHHTT-HHHHHHHHHHHHHHHHHHHHTT-PPPHHHHHHHHHHS----HHHHHHHHHHHHHHHHHHHSPPPHHHHHHHHHHHHHHHHHHHHHHHHTTSS-PEEP-----------TTS---------EEEEEEE--BGGGTBPPEEEEEEHHHHHHHHHHHTHHHHHHHHHHHHHTTT-HHHHHHHHHHHHTSSSHHHHHHHHHHHH-SS---SEEEETTTTEEEEPTT--HHHHHHHHHHHHTPEEEPP--